Protein AF-A0A2T7NLU3-F1 (afdb_monomer)

Structure (mmCIF, N/CA/C/O backbone):
data_AF-A0A2T7NLU3-F1
#
_entry.id   AF-A0A2T7NLU3-F1
#
loop_
_atom_site.group_PDB
_atom_site.id
_atom_site.type_symbol
_atom_site.label_atom_id
_atom_site.label_alt_id
_atom_site.label_comp_id
_atom_site.label_asym_id
_atom_site.label_entity_id
_atom_site.label_seq_id
_atom_site.pdbx_PDB_ins_code
_atom_site.Cartn_x
_atom_site.Cartn_y
_atom_site.Cartn_z
_atom_site.occupancy
_atom_site.B_iso_or_equiv
_atom_site.auth_seq_id
_atom_site.auth_comp_id
_atom_site.auth_asym_id
_atom_site.auth_atom_id
_atom_site.pdbx_PDB_model_num
ATOM 1 N N . MET A 1 1 ? -19.525 5.372 35.143 1.00 46.19 1 MET A N 1
ATOM 2 C CA . MET A 1 1 ? -18.352 4.518 35.422 1.00 46.19 1 MET A CA 1
ATOM 3 C C . MET A 1 1 ? -17.909 4.000 34.071 1.00 46.19 1 MET A C 1
ATOM 5 O O . MET A 1 1 ? -18.754 3.431 33.403 1.00 46.19 1 MET A O 1
ATOM 9 N N . VAL A 1 2 ? -16.686 4.306 33.628 1.00 52.06 2 VAL A N 1
ATOM 10 C CA . VAL A 1 2 ? -16.164 3.789 32.349 1.00 52.06 2 VAL A CA 1
ATOM 11 C C . VAL A 1 2 ? -16.129 2.269 32.458 1.00 52.06 2 VAL A C 1
ATOM 13 O O . VAL A 1 2 ? -15.608 1.745 33.449 1.00 52.06 2 VAL A O 1
ATOM 16 N N . SER A 1 3 ? -16.746 1.573 31.508 1.00 73.31 3 SER A N 1
ATOM 17 C CA . SER A 1 3 ? -16.809 0.114 31.546 1.00 73.31 3 SER A CA 1
ATOM 18 C C . SER A 1 3 ? -15.400 -0.441 31.354 1.00 73.31 3 SER A C 1
ATOM 20 O O . SER A 1 3 ? -14.634 0.044 30.525 1.00 73.31 3 SER A O 1
ATOM 22 N N . ARG A 1 4 ? -15.024 -1.466 32.124 1.00 71.69 4 ARG A N 1
ATOM 23 C CA . ARG A 1 4 ? -13.705 -2.117 32.012 1.00 71.69 4 ARG A CA 1
ATOM 24 C C . ARG A 1 4 ? -13.412 -2.575 30.574 1.00 71.69 4 ARG A C 1
ATOM 26 O O . ARG A 1 4 ? -12.273 -2.507 30.131 1.00 71.69 4 ARG A O 1
ATOM 33 N N . GLU A 1 5 ? -14.462 -2.941 29.849 1.00 73.38 5 GLU A N 1
ATOM 34 C CA . GLU A 1 5 ? -14.449 -3.311 28.434 1.00 73.38 5 GLU A CA 1
ATOM 35 C C . GLU A 1 5 ? -14.120 -2.131 27.499 1.00 73.38 5 GLU A C 1
ATOM 37 O O . GLU A 1 5 ? -13.335 -2.293 26.571 1.00 73.38 5 GLU A O 1
ATOM 42 N N . GLU A 1 6 ? -14.595 -0.911 27.790 1.00 78.12 6 GLU A N 1
ATOM 43 C CA . GLU A 1 6 ? -14.198 0.304 27.055 1.00 78.12 6 GLU A CA 1
ATOM 44 C C . GLU A 1 6 ? -12.718 0.637 27.287 1.00 78.12 6 GLU A C 1
ATOM 46 O O . GLU A 1 6 ? -12.019 1.060 26.365 1.00 78.12 6 GLU A O 1
ATOM 51 N N . VAL A 1 7 ? -12.210 0.421 28.507 1.00 78.88 7 VAL A N 1
ATOM 52 C CA . VAL A 1 7 ? -10.782 0.603 28.824 1.00 78.88 7 VAL A CA 1
ATOM 53 C C . VAL A 1 7 ? -9.929 -0.425 28.081 1.00 78.88 7 VAL A C 1
ATOM 55 O O . VAL A 1 7 ? -8.887 -0.073 27.533 1.00 78.88 7 VAL A O 1
ATOM 58 N N . GLU A 1 8 ? -10.359 -1.684 28.023 1.00 80.25 8 GLU A N 1
ATOM 59 C CA . GLU A 1 8 ? -9.651 -2.747 27.301 1.00 80.25 8 GLU A CA 1
ATOM 60 C C . GLU A 1 8 ? -9.683 -2.519 25.779 1.00 80.25 8 GLU A C 1
ATOM 62 O O . GLU A 1 8 ? -8.639 -2.624 25.129 1.00 80.25 8 GLU A O 1
ATOM 67 N N . TYR A 1 9 ? -10.826 -2.100 25.228 1.00 82.31 9 TYR A N 1
ATOM 68 C CA . TYR A 1 9 ? -10.978 -1.744 23.815 1.00 82.31 9 TYR A CA 1
ATOM 69 C C . TYR A 1 9 ? -10.091 -0.556 23.422 1.00 82.31 9 TYR A C 1
ATOM 71 O O . TYR A 1 9 ? -9.266 -0.664 22.515 1.00 82.31 9 TYR A O 1
ATOM 79 N N . THR A 1 10 ? -10.179 0.558 24.153 1.00 84.19 10 THR A N 1
ATOM 80 C CA . THR A 1 10 ? -9.357 1.755 23.892 1.00 84.19 10 THR A CA 1
ATOM 81 C C . THR A 1 10 ? -7.865 1.477 24.060 1.00 84.19 10 THR A C 1
ATOM 83 O O . THR A 1 10 ? -7.046 1.966 23.284 1.00 84.19 10 THR A O 1
ATOM 86 N N . THR A 1 11 ? -7.494 0.628 25.019 1.00 83.25 11 THR A N 1
ATOM 87 C CA . THR A 1 11 ? -6.112 0.175 25.208 1.00 83.25 11 THR A CA 1
ATOM 88 C C . THR A 1 11 ? -5.622 -0.691 24.043 1.00 83.25 11 THR A C 1
ATOM 90 O O . THR A 1 11 ? -4.454 -0.593 23.656 1.00 83.25 11 THR A O 1
ATOM 93 N N . SER A 1 12 ? -6.483 -1.542 23.481 1.00 85.88 12 SER A N 1
ATOM 94 C CA . SER A 1 12 ? -6.167 -2.365 22.309 1.00 85.88 12 SER A CA 1
ATOM 95 C C . SER A 1 12 ? -5.984 -1.512 21.052 1.00 85.88 12 SER A C 1
ATOM 97 O O . SER A 1 12 ? -4.960 -1.630 20.376 1.00 85.88 12 SER A O 1
ATOM 99 N N . GLU A 1 13 ? -6.913 -0.592 20.790 1.00 88.12 13 GLU A N 1
ATOM 100 C CA . GLU A 1 13 ? -6.846 0.352 19.666 1.00 88.12 13 GLU A CA 1
ATOM 101 C C . GLU A 1 13 ? -5.588 1.221 19.724 1.00 88.12 13 GLU A C 1
ATOM 103 O O . GLU A 1 13 ? -4.861 1.378 18.739 1.00 88.12 13 GLU A O 1
ATOM 108 N N . LEU A 1 14 ? -5.263 1.724 20.914 1.00 87.19 14 LEU A N 1
ATOM 109 C CA . LEU A 1 14 ? -4.088 2.555 21.116 1.00 87.19 14 LEU A CA 1
ATOM 110 C C . LEU A 1 14 ? -2.785 1.748 20.970 1.00 87.19 14 LEU A C 1
ATOM 112 O O . LEU A 1 14 ? -1.817 2.242 20.397 1.00 87.19 14 LEU A O 1
ATOM 116 N N . ARG A 1 15 ? -2.760 0.473 21.384 1.00 87.00 15 ARG A N 1
ATOM 117 C CA . ARG A 1 15 ? -1.640 -0.442 21.092 1.00 87.00 15 ARG A CA 1
ATOM 118 C C . ARG A 1 15 ? -1.489 -0.725 19.600 1.00 87.00 15 ARG A C 1
ATOM 120 O O . ARG A 1 15 ? -0.357 -0.820 19.127 1.00 87.00 15 ARG A O 1
ATOM 127 N N . ASN A 1 16 ? -2.593 -0.873 18.872 1.00 89.44 16 ASN A N 1
ATOM 128 C CA . ASN A 1 16 ? -2.561 -1.102 17.432 1.00 89.44 16 ASN A CA 1
ATOM 129 C C . ASN A 1 16 ? -2.047 0.135 16.681 1.00 89.44 16 ASN A C 1
ATOM 131 O O . ASN A 1 16 ? -1.149 0.023 15.850 1.00 89.44 16 ASN A O 1
ATOM 135 N N . SER A 1 17 ? -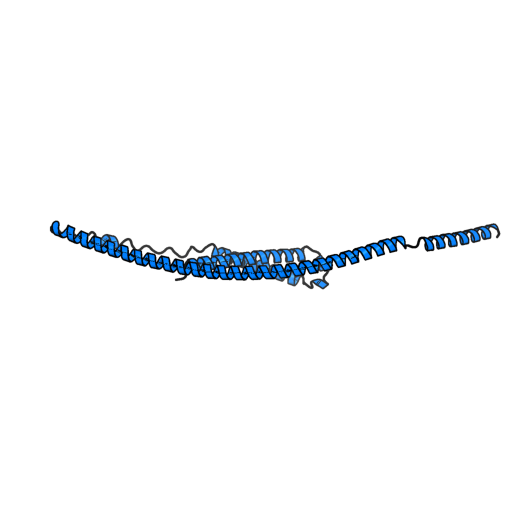2.531 1.318 17.062 1.00 88.69 17 SER A N 1
ATOM 136 C CA . SER A 1 17 ? -2.075 2.605 16.525 1.00 88.69 17 SER A CA 1
ATOM 137 C C . SER A 1 17 ? -0.586 2.838 16.790 1.00 88.69 17 SER A C 1
ATOM 139 O O . SER A 1 17 ? 0.159 3.178 15.876 1.00 88.69 17 SER A O 1
ATOM 141 N N . LEU A 1 18 ? -0.116 2.579 18.017 1.00 89.06 18 LEU A N 1
ATOM 142 C CA . LEU A 1 18 ? 1.310 2.679 18.346 1.00 89.06 18 LEU A CA 1
ATOM 143 C C . LEU A 1 18 ? 2.162 1.700 17.538 1.00 89.06 18 LEU A C 1
ATOM 145 O O . LEU A 1 18 ? 3.262 2.056 17.134 1.00 89.06 18 LEU A O 1
ATOM 149 N N . ARG A 1 19 ? 1.662 0.485 17.285 1.00 87.75 19 ARG A N 1
ATOM 150 C CA . ARG A 1 19 ? 2.357 -0.484 16.435 1.00 87.75 19 ARG A CA 1
ATOM 151 C C . ARG A 1 19 ? 2.472 0.035 15.004 1.00 87.75 19 ARG A C 1
ATOM 153 O O . ARG A 1 19 ? 3.560 -0.026 14.459 1.00 87.75 19 ARG A O 1
ATOM 160 N N . SER A 1 20 ? 1.392 0.562 14.423 1.00 91.06 20 SER A N 1
ATOM 161 C CA . SER A 1 20 ? 1.416 1.149 13.072 1.00 91.06 20 SER A CA 1
ATOM 162 C C . SER A 1 20 ? 2.468 2.253 12.953 1.00 91.06 20 SER A C 1
ATOM 164 O O . SER A 1 20 ? 3.279 2.225 12.040 1.00 91.06 20 SER A O 1
ATOM 166 N N . ILE A 1 21 ? 2.516 3.165 13.928 1.00 88.75 21 ILE A N 1
ATOM 167 C CA . ILE A 1 21 ? 3.496 4.261 13.948 1.00 88.75 21 ILE A CA 1
ATOM 168 C C . ILE A 1 21 ? 4.931 3.729 14.117 1.00 88.75 21 ILE A C 1
ATOM 170 O O . ILE A 1 21 ? 5.870 4.321 13.595 1.00 88.75 21 ILE A O 1
ATOM 174 N N . GLU A 1 22 ? 5.124 2.626 14.848 1.00 88.06 22 GLU A N 1
ATOM 175 C CA . GLU A 1 22 ? 6.432 1.969 14.993 1.00 88.06 22 GLU A CA 1
ATOM 176 C C . GLU A 1 22 ? 6.945 1.450 13.637 1.00 88.06 22 GLU A C 1
ATOM 178 O O . GLU A 1 22 ? 8.103 1.701 13.313 1.00 88.06 22 GLU A O 1
ATOM 183 N N . TRP A 1 23 ? 6.073 0.839 12.822 1.00 89.31 23 TRP A N 1
ATOM 184 C CA . TRP A 1 23 ? 6.398 0.434 11.445 1.00 89.31 23 TRP A CA 1
ATOM 185 C C . TRP A 1 23 ? 6.695 1.638 10.544 1.00 89.31 23 TRP A C 1
ATOM 187 O O . TRP A 1 23 ? 7.723 1.658 9.875 1.00 89.31 23 TRP A O 1
ATOM 197 N N . ASP A 1 24 ? 5.857 2.679 10.584 1.00 88.81 24 ASP A N 1
ATOM 198 C CA . ASP A 1 24 ? 6.060 3.886 9.769 1.00 88.81 24 ASP A CA 1
ATOM 199 C C . ASP A 1 24 ? 7.399 4.577 10.090 1.00 88.81 24 ASP A C 1
ATOM 201 O O . ASP A 1 24 ? 8.078 5.102 9.206 1.00 88.81 24 ASP A O 1
ATOM 205 N N . LEU A 1 25 ? 7.802 4.591 11.366 1.00 87.81 25 LEU A N 1
ATOM 206 C CA . LEU A 1 25 ? 9.095 5.138 11.782 1.00 87.81 25 LEU A CA 1
ATOM 207 C C . LEU A 1 25 ? 10.273 4.291 11.300 1.00 87.81 25 LEU A C 1
ATOM 209 O O . LEU A 1 25 ? 11.322 4.864 11.013 1.00 87.81 25 LEU A O 1
ATOM 213 N N . GLU A 1 26 ? 10.117 2.972 11.218 1.00 86.06 26 GLU A N 1
ATOM 214 C CA . GLU A 1 26 ? 11.147 2.067 10.703 1.00 86.06 26 GLU A CA 1
ATOM 215 C C . GLU A 1 26 ? 11.363 2.286 9.198 1.00 86.06 26 GLU A C 1
ATOM 217 O O . GLU A 1 26 ? 12.504 2.460 8.769 1.00 86.06 26 GLU A O 1
ATOM 222 N N . ASP A 1 27 ? 10.286 2.458 8.427 1.00 84.38 27 ASP A N 1
ATOM 223 C CA . ASP A 1 27 ? 10.353 2.822 7.004 1.00 84.38 27 ASP A CA 1
ATOM 224 C C . ASP A 1 27 ? 10.991 4.213 6.792 1.00 84.38 27 ASP A C 1
ATOM 226 O O . ASP A 1 27 ? 11.827 4.432 5.904 1.00 84.38 27 ASP A O 1
ATOM 230 N N . LEU A 1 28 ? 10.632 5.195 7.627 1.00 82.56 28 LEU A N 1
ATOM 231 C CA . LEU A 1 28 ? 11.225 6.537 7.579 1.00 82.56 28 LEU A CA 1
ATOM 232 C C . LEU A 1 28 ? 12.705 6.540 7.994 1.00 82.56 28 LEU A C 1
ATOM 234 O O . LEU A 1 28 ? 13.506 7.303 7.446 1.00 82.56 28 LEU A O 1
ATOM 238 N N . GLU A 1 29 ? 13.092 5.686 8.939 1.00 81.94 29 GLU A N 1
ATOM 239 C CA . GLU A 1 29 ? 14.484 5.486 9.332 1.00 81.94 29 GLU A CA 1
ATOM 240 C C . GLU A 1 29 ? 15.276 4.801 8.211 1.00 81.94 29 GLU A C 1
ATOM 242 O O . GLU A 1 29 ? 16.352 5.286 7.859 1.00 81.94 29 GLU A O 1
ATOM 247 N N . GLU A 1 30 ? 14.733 3.758 7.578 1.00 79.25 30 GLU A N 1
ATOM 248 C CA . GLU A 1 30 ? 15.363 3.080 6.442 1.00 79.25 30 GLU A CA 1
ATOM 249 C C . GLU A 1 30 ? 15.561 4.037 5.262 1.00 79.25 30 GLU A C 1
ATOM 251 O O . GLU A 1 30 ? 16.647 4.097 4.682 1.00 79.25 30 GLU A O 1
ATOM 256 N N . THR A 1 31 ? 14.560 4.857 4.936 1.00 73.38 31 THR A N 1
ATOM 257 C CA . THR A 1 31 ? 14.686 5.868 3.875 1.00 73.38 31 THR A CA 1
ATOM 258 C C . THR A 1 31 ? 15.694 6.958 4.235 1.00 73.38 31 THR A C 1
ATOM 260 O O . THR A 1 31 ? 16.496 7.345 3.386 1.00 73.38 31 THR A O 1
ATOM 263 N N . SER A 1 32 ? 15.728 7.418 5.488 1.00 69.88 32 SER A N 1
ATOM 264 C CA . SER A 1 32 ? 16.723 8.384 5.974 1.00 69.88 32 SER A CA 1
ATOM 265 C C . SER A 1 32 ? 18.152 7.818 5.924 1.00 69.88 32 SER A C 1
ATOM 267 O O . SER A 1 32 ? 19.072 8.468 5.417 1.00 69.88 32 SER A O 1
ATOM 269 N N . ILE A 1 33 ? 18.350 6.570 6.361 1.00 68.25 33 ILE A N 1
ATOM 270 C CA . ILE A 1 33 ? 19.636 5.860 6.299 1.00 68.25 33 ILE A CA 1
ATOM 271 C C . ILE A 1 33 ? 20.031 5.580 4.848 1.00 68.25 33 ILE A C 1
ATOM 273 O O . ILE A 1 33 ? 21.192 5.773 4.491 1.00 68.25 33 ILE A O 1
ATOM 277 N N . SER A 1 34 ? 19.096 5.182 3.988 1.00 63.97 34 SER A N 1
ATOM 278 C CA . SER A 1 34 ? 19.320 4.967 2.553 1.00 63.97 34 SER A CA 1
ATOM 279 C C . SER A 1 34 ? 19.742 6.261 1.850 1.00 63.97 34 SER A C 1
ATOM 281 O O . SER A 1 34 ? 20.693 6.263 1.067 1.00 63.97 34 SER A O 1
ATOM 283 N N . LEU A 1 35 ? 19.126 7.395 2.199 1.00 61.53 35 LEU A N 1
ATOM 284 C CA . LEU A 1 35 ? 19.513 8.715 1.693 1.00 61.53 35 LEU A CA 1
ATOM 285 C C . LEU A 1 35 ? 20.882 9.181 2.212 1.00 61.53 35 LEU A C 1
ATOM 287 O O . LEU A 1 35 ? 21.592 9.871 1.487 1.00 61.53 35 LEU A O 1
ATOM 291 N N . THR A 1 36 ? 21.263 8.793 3.432 1.00 62.81 36 THR A N 1
ATOM 292 C CA . THR A 1 36 ? 22.550 9.170 4.049 1.00 62.81 36 THR A CA 1
ATOM 293 C C . THR A 1 36 ? 23.709 8.280 3.579 1.00 62.81 36 THR A C 1
ATOM 295 O O . THR A 1 36 ? 24.821 8.752 3.364 1.00 62.81 36 THR A O 1
ATOM 298 N N . SER A 1 37 ? 23.469 6.974 3.436 1.00 58.03 37 SER A N 1
ATOM 299 C CA . SER A 1 37 ? 24.479 5.971 3.058 1.00 58.03 37 SER A CA 1
ATOM 300 C C . SER A 1 37 ? 24.714 5.909 1.555 1.00 58.03 37 SER A C 1
ATOM 302 O O . SER A 1 37 ? 25.811 5.577 1.098 1.00 58.03 37 SER A O 1
ATOM 304 N N . SER A 1 38 ? 23.693 6.240 0.770 1.00 53.66 38 SER A N 1
ATOM 305 C CA . SER A 1 38 ? 23.806 6.256 -0.668 1.00 53.66 38 SER A CA 1
ATOM 306 C C . SER A 1 38 ? 24.195 7.652 -1.129 1.00 53.66 38 SER A C 1
ATOM 308 O O . SER A 1 38 ? 23.458 8.621 -0.973 1.00 53.66 38 SER A O 1
ATOM 310 N N . SER A 1 39 ? 25.321 7.714 -1.829 1.00 46.41 39 SER A N 1
ATOM 311 C CA . SER A 1 39 ? 25.749 8.743 -2.789 1.00 46.41 39 SER A CA 1
ATOM 312 C C . SER A 1 39 ? 24.674 9.042 -3.883 1.00 46.41 39 SER A C 1
ATOM 314 O O . SER A 1 39 ? 24.983 9.444 -4.994 1.00 46.41 39 SER A O 1
ATOM 316 N N . ILE A 1 40 ? 23.370 8.840 -3.633 1.00 50.78 40 ILE A N 1
ATOM 317 C CA . ILE A 1 40 ? 22.221 9.171 -4.494 1.00 50.78 40 ILE A CA 1
ATOM 318 C C . ILE A 1 40 ? 21.960 10.677 -4.525 1.00 50.78 40 ILE A C 1
ATOM 320 O O . ILE A 1 40 ? 21.604 11.195 -5.585 1.00 50.78 40 ILE A O 1
ATOM 324 N N . VAL A 1 41 ? 22.200 11.393 -3.421 1.00 49.25 41 VAL A N 1
ATOM 325 C CA . VAL A 1 41 ? 22.197 12.866 -3.433 1.00 49.25 41 VAL A CA 1
ATOM 326 C C . VAL A 1 41 ? 23.277 13.386 -4.395 1.00 49.25 41 VAL A C 1
ATOM 328 O O . VAL A 1 41 ? 23.032 14.342 -5.127 1.00 49.25 41 VAL A O 1
ATOM 331 N N . GLU A 1 42 ? 24.411 12.686 -4.516 1.00 48.31 42 GLU A N 1
ATOM 332 C CA . GLU A 1 42 ? 25.456 12.986 -5.507 1.00 48.31 42 GLU A CA 1
ATOM 333 C C . GLU A 1 42 ? 25.125 12.457 -6.918 1.00 48.31 42 GLU A C 1
ATOM 335 O O . GLU A 1 42 ? 25.403 13.128 -7.912 1.00 48.31 42 GLU A O 1
ATOM 340 N N . LYS A 1 43 ? 24.496 11.278 -7.041 1.00 51.56 43 LYS A N 1
ATOM 341 C CA . LYS A 1 43 ? 24.165 10.652 -8.337 1.00 51.56 43 LYS A CA 1
ATOM 342 C C . LYS A 1 43 ? 22.932 11.248 -9.017 1.00 51.56 43 LYS A C 1
ATOM 344 O O . LYS A 1 43 ? 22.783 11.069 -10.226 1.00 51.56 43 LYS A O 1
ATOM 349 N N . ASN A 1 44 ? 22.034 11.929 -8.295 1.00 51.81 44 ASN A N 1
ATOM 350 C CA . ASN A 1 44 ? 20.879 12.599 -8.904 1.00 51.81 44 ASN A CA 1
ATOM 351 C C . ASN A 1 44 ? 20.281 13.758 -8.061 1.00 51.81 44 ASN A C 1
ATOM 353 O O . ASN A 1 44 ? 19.099 13.724 -7.695 1.00 51.81 44 ASN A O 1
ATOM 357 N N . PRO A 1 45 ? 21.042 14.842 -7.814 1.00 55.56 45 PRO A N 1
ATOM 358 C CA . PRO A 1 45 ? 20.612 15.966 -6.966 1.00 55.56 45 PRO A CA 1
ATOM 359 C C . PRO A 1 45 ? 19.342 16.675 -7.473 1.00 55.56 45 PRO A C 1
ATOM 361 O O . PRO A 1 45 ? 18.561 17.220 -6.694 1.00 55.56 45 PRO A O 1
ATOM 364 N N . LYS A 1 46 ? 19.079 16.632 -8.787 1.00 56.25 46 LYS A N 1
ATOM 365 C CA . LYS A 1 46 ? 17.908 17.277 -9.408 1.00 56.25 46 LYS A CA 1
ATOM 366 C C . LYS A 1 46 ? 16.580 16.570 -9.126 1.00 56.25 46 LYS A C 1
ATOM 368 O O . LYS A 1 46 ? 15.545 17.225 -9.214 1.00 56.25 46 LYS A O 1
ATOM 373 N N . LYS A 1 47 ? 16.594 15.262 -8.831 1.00 60.59 47 LYS A N 1
ATOM 374 C CA . LYS A 1 47 ? 15.365 14.473 -8.637 1.00 60.59 47 LYS A CA 1
ATOM 375 C C . LYS A 1 47 ? 14.793 14.632 -7.227 1.00 60.59 47 LYS A C 1
ATOM 377 O O . LYS A 1 47 ? 13.580 14.566 -7.078 1.00 60.59 47 LYS A O 1
ATOM 382 N N . PHE A 1 48 ? 15.648 14.863 -6.226 1.00 61.97 48 PHE A N 1
ATOM 383 C CA . PHE A 1 48 ? 15.221 14.866 -4.827 1.00 61.97 48 PHE A CA 1
ATOM 384 C C . PHE A 1 48 ? 15.288 16.233 -4.138 1.00 61.97 48 PHE A C 1
ATOM 386 O O . PHE A 1 48 ? 14.423 16.476 -3.316 1.00 61.97 48 PHE A O 1
ATOM 393 N N . LYS A 1 49 ? 16.192 17.164 -4.494 1.00 63.88 49 LYS A N 1
ATOM 394 C CA . LYS A 1 49 ? 16.281 18.509 -3.865 1.00 63.88 49 LYS A CA 1
ATOM 395 C C . LYS A 1 49 ? 16.200 18.520 -2.318 1.00 63.88 49 LYS A C 1
ATOM 397 O O . LYS A 1 49 ? 15.770 19.517 -1.751 1.00 63.88 49 LYS A O 1
ATOM 402 N N . ILE A 1 50 ? 16.590 17.437 -1.650 1.00 66.25 50 ILE A N 1
ATOM 403 C CA . ILE A 1 50 ? 16.603 17.361 -0.186 1.00 66.25 50 ILE A CA 1
ATOM 404 C C . ILE A 1 50 ? 17.961 17.886 0.265 1.00 66.25 50 ILE A C 1
ATOM 406 O O . ILE A 1 50 ? 18.994 17.360 -0.153 1.00 66.25 50 ILE A O 1
ATOM 410 N N . ASP A 1 51 ? 17.941 18.950 1.059 1.00 68.94 51 ASP A N 1
ATOM 411 C CA . ASP A 1 51 ? 19.138 19.565 1.627 1.00 68.94 51 ASP A CA 1
ATOM 412 C C . ASP A 1 51 ? 19.650 18.759 2.834 1.00 68.94 51 ASP A C 1
ATOM 414 O O . ASP A 1 51 ? 18.882 18.066 3.507 1.00 68.94 51 ASP A O 1
ATOM 418 N N . GLU A 1 52 ? 20.943 18.860 3.144 1.00 68.00 52 GLU A N 1
ATOM 419 C CA . GLU A 1 52 ? 21.544 18.179 4.304 1.00 68.00 52 GLU A CA 1
ATOM 420 C C . GLU A 1 52 ? 20.892 18.634 5.625 1.00 68.00 52 GLU A C 1
ATOM 422 O O . GLU A 1 52 ? 20.710 17.845 6.556 1.00 68.00 52 GLU A O 1
ATOM 427 N N . PHE A 1 53 ? 20.431 19.888 5.667 1.00 70.31 53 PHE A N 1
ATOM 428 C CA . PHE A 1 53 ? 19.648 20.431 6.772 1.00 70.31 53 PHE A CA 1
ATOM 429 C C . PHE A 1 53 ? 18.286 19.733 6.935 1.00 70.31 53 PHE A C 1
ATOM 431 O O . PHE A 1 53 ? 17.884 19.401 8.050 1.00 70.31 53 PHE A O 1
ATOM 438 N N . GLU A 1 54 ? 17.594 19.447 5.830 1.00 73.88 54 GLU A N 1
ATOM 439 C CA . GLU A 1 54 ? 16.289 18.777 5.847 1.00 73.88 54 GLU A CA 1
ATOM 440 C C . GLU A 1 54 ? 16.414 17.311 6.294 1.00 73.88 54 GLU A C 1
ATOM 442 O O . GLU A 1 54 ? 15.570 16.806 7.034 1.00 73.88 54 GLU A O 1
ATOM 447 N N . LEU A 1 55 ? 17.498 16.633 5.906 1.00 74.44 55 LEU A N 1
ATOM 448 C CA . LEU A 1 55 ? 17.837 15.292 6.396 1.00 74.44 55 LEU A CA 1
ATOM 449 C C . LEU A 1 55 ? 18.049 15.273 7.916 1.00 74.44 55 LEU A C 1
ATOM 451 O O . LEU A 1 55 ? 17.551 14.376 8.603 1.00 74.44 55 LEU A O 1
ATOM 455 N N . ASN A 1 56 ? 18.737 16.281 8.451 1.00 78.38 56 ASN A N 1
ATOM 456 C CA . ASN A 1 56 ? 18.946 16.416 9.889 1.00 78.38 56 ASN A CA 1
ATOM 457 C C . ASN A 1 56 ? 17.633 16.694 10.644 1.00 78.38 56 ASN A C 1
ATOM 459 O O . ASN A 1 56 ? 17.389 16.100 11.695 1.00 78.38 56 ASN A O 1
ATOM 463 N N . ASP A 1 57 ? 16.749 17.530 10.096 1.00 81.44 57 ASP A N 1
ATOM 464 C CA . ASP A 1 57 ? 15.421 17.774 10.673 1.00 81.44 57 ASP A CA 1
ATOM 465 C C . ASP A 1 57 ? 14.542 16.517 10.663 1.00 81.44 57 ASP A C 1
ATOM 467 O O . ASP A 1 57 ? 13.891 16.209 11.667 1.00 81.44 57 ASP A O 1
ATOM 471 N N . ARG A 1 58 ? 14.575 15.733 9.578 1.00 80.69 58 ARG A N 1
ATOM 472 C CA . ARG A 1 58 ? 13.871 14.442 9.492 1.00 80.69 58 ARG A CA 1
ATOM 473 C C . ARG A 1 58 ? 14.389 13.444 10.526 1.00 80.69 58 ARG A C 1
ATOM 475 O O . ARG A 1 58 ? 13.590 12.774 11.176 1.00 80.69 58 ARG A O 1
ATOM 482 N N . ARG A 1 59 ? 15.705 13.388 10.745 1.00 79.44 59 ARG A N 1
ATOM 483 C CA . ARG A 1 59 ? 16.311 12.553 11.793 1.00 79.44 59 ARG A CA 1
ATOM 484 C C . ARG A 1 59 ? 15.852 12.973 13.191 1.00 79.44 59 ARG A C 1
ATOM 486 O O . ARG A 1 59 ? 15.389 12.138 13.962 1.00 79.44 59 ARG A O 1
ATOM 493 N N . ASN A 1 60 ? 15.883 14.273 13.479 1.00 85.44 60 ASN A N 1
ATOM 494 C CA . ASN A 1 60 ? 15.403 14.818 14.750 1.00 85.44 60 ASN A CA 1
ATOM 495 C C . ASN A 1 60 ? 13.911 14.535 14.982 1.00 85.44 60 ASN A C 1
ATOM 497 O O . ASN A 1 60 ? 13.492 14.306 16.118 1.00 85.44 60 ASN A O 1
ATOM 501 N N . PHE A 1 61 ? 13.097 14.561 13.925 1.00 86.25 61 PHE A N 1
ATOM 502 C CA . PHE A 1 61 ? 11.681 14.209 13.998 1.00 86.25 61 PHE A CA 1
ATOM 503 C C . PHE A 1 61 ? 11.472 12.729 14.352 1.00 86.25 61 PHE A C 1
ATOM 505 O O . PHE A 1 61 ? 10.683 12.433 15.254 1.00 86.25 61 PHE A O 1
ATOM 512 N N . ILE A 1 62 ? 12.205 11.817 13.705 1.00 86.50 62 ILE A N 1
ATOM 513 C CA . ILE A 1 62 ? 12.156 10.373 13.992 1.00 86.50 62 ILE A CA 1
ATOM 514 C C . ILE A 1 62 ? 12.542 10.112 15.455 1.00 86.50 62 ILE A C 1
ATOM 516 O O . ILE A 1 62 ? 11.793 9.457 16.181 1.00 86.50 62 ILE A O 1
ATOM 520 N N . ASP A 1 63 ? 13.643 10.703 15.926 1.00 86.25 63 ASP A N 1
ATOM 521 C CA . ASP A 1 63 ? 14.127 10.527 17.301 1.00 86.25 63 ASP A CA 1
ATOM 522 C C . ASP A 1 63 ? 13.117 11.028 18.348 1.00 86.25 63 ASP A C 1
ATOM 524 O O . ASP A 1 63 ? 12.836 10.343 19.338 1.00 86.25 63 ASP A O 1
ATOM 528 N N . ARG A 1 64 ? 12.515 12.205 18.121 1.00 90.31 64 ARG A N 1
ATOM 529 C CA . ARG A 1 64 ? 11.476 12.762 19.008 1.00 90.31 64 ARG A CA 1
ATOM 530 C C . ARG A 1 64 ? 10.239 11.876 19.054 1.00 90.31 64 ARG A C 1
ATOM 532 O O . ARG A 1 64 ? 9.728 11.596 20.137 1.00 90.31 64 ARG A O 1
ATOM 539 N N . THR A 1 65 ? 9.779 11.417 17.895 1.00 87.81 65 THR A N 1
ATOM 540 C CA . THR A 1 65 ? 8.569 10.594 17.790 1.00 87.81 65 THR A CA 1
ATOM 541 C C . THR A 1 65 ? 8.781 9.235 18.454 1.00 87.81 65 THR A C 1
ATOM 543 O O . THR A 1 65 ? 7.918 8.773 19.200 1.00 87.81 65 THR A O 1
ATOM 546 N N . ARG A 1 66 ? 9.971 8.637 18.302 1.00 87.25 66 ARG A N 1
ATOM 547 C CA . ARG A 1 66 ? 10.360 7.393 18.984 1.00 87.25 66 ARG A CA 1
ATOM 548 C C . ARG A 1 66 ? 10.390 7.548 20.507 1.00 87.25 66 ARG A C 1
ATOM 550 O O . ARG A 1 66 ? 9.944 6.651 21.224 1.00 87.25 66 ARG A O 1
ATOM 557 N N . ALA A 1 67 ? 10.875 8.686 21.010 1.00 88.00 67 ALA A N 1
ATOM 558 C CA . ALA A 1 67 ? 10.853 8.990 22.440 1.00 88.00 67 ALA A CA 1
ATOM 559 C C . ALA A 1 67 ? 9.413 9.094 22.976 1.00 88.00 67 ALA A C 1
ATOM 561 O O . ALA A 1 67 ? 9.082 8.454 23.974 1.00 88.00 67 ALA A O 1
ATOM 562 N N . THR A 1 68 ? 8.528 9.807 22.273 1.00 87.75 68 THR A N 1
ATOM 563 C CA . THR A 1 68 ? 7.108 9.913 22.647 1.00 87.75 68 THR A CA 1
ATOM 564 C C . THR A 1 68 ? 6.389 8.560 22.601 1.00 87.75 68 THR A C 1
ATOM 566 O O . THR A 1 68 ? 5.626 8.240 23.512 1.00 87.75 68 THR A O 1
ATOM 569 N N . LEU A 1 69 ? 6.669 7.728 21.592 1.00 87.56 69 LEU A N 1
ATOM 570 C CA . LEU A 1 69 ? 6.104 6.381 21.466 1.00 87.56 69 LEU A CA 1
ATOM 571 C C . LEU A 1 69 ? 6.498 5.489 22.655 1.00 87.56 69 LEU A C 1
ATOM 573 O O . LEU A 1 69 ? 5.668 4.760 23.203 1.00 87.56 69 LEU A O 1
ATOM 577 N N . LYS A 1 70 ? 7.762 5.575 23.089 1.00 86.56 70 LYS A N 1
ATOM 578 C CA . LYS A 1 70 ? 8.283 4.853 24.256 1.00 86.56 70 LYS A CA 1
ATOM 579 C C . LYS A 1 70 ? 7.590 5.287 25.549 1.00 86.56 70 LYS A C 1
ATOM 581 O O . LYS A 1 70 ? 7.208 4.427 26.347 1.00 86.56 70 LYS A O 1
ATOM 586 N N . ASP A 1 71 ? 7.382 6.588 25.729 1.00 87.12 71 ASP A N 1
ATOM 587 C CA . ASP A 1 71 ? 6.682 7.130 26.894 1.00 87.12 71 ASP A CA 1
ATOM 588 C C . ASP A 1 71 ? 5.222 6.664 26.927 1.00 87.12 71 ASP A C 1
ATOM 590 O O . ASP A 1 71 ? 4.775 6.130 27.945 1.00 87.12 71 ASP A O 1
ATOM 594 N N . MET A 1 72 ? 4.504 6.745 25.803 1.00 84.31 72 MET A N 1
ATOM 595 C CA . MET A 1 72 ? 3.126 6.248 25.700 1.00 84.31 72 MET A CA 1
ATOM 596 C C . MET A 1 72 ? 3.049 4.742 25.997 1.00 84.31 72 MET A C 1
ATOM 598 O O . MET A 1 72 ? 2.247 4.318 26.831 1.00 84.31 72 MET A O 1
ATOM 602 N N . LYS A 1 73 ? 3.945 3.929 25.418 1.00 84.06 73 LYS A N 1
ATOM 603 C CA . LYS A 1 73 ? 4.043 2.474 25.663 1.00 84.06 73 LYS A CA 1
ATOM 604 C C . LYS A 1 73 ? 4.274 2.145 27.141 1.00 84.06 73 LYS A C 1
ATOM 606 O O . LYS A 1 73 ? 3.706 1.172 27.647 1.00 84.06 73 LYS A O 1
ATOM 611 N N . SER A 1 74 ? 5.060 2.963 27.845 1.00 83.06 74 SER A N 1
ATOM 612 C CA . SER A 1 74 ? 5.319 2.798 29.281 1.00 83.06 74 SER A CA 1
ATOM 613 C C . SER A 1 74 ? 4.083 3.080 30.147 1.00 83.06 74 SER A C 1
ATOM 615 O O . SER A 1 74 ? 3.791 2.304 31.060 1.00 83.06 74 SER A O 1
ATOM 617 N N . GLN A 1 75 ? 3.306 4.115 29.809 1.00 80.31 75 GLN A N 1
ATOM 618 C CA . GLN A 1 75 ? 2.092 4.500 30.535 1.00 80.31 75 GLN A CA 1
ATOM 619 C C . GLN A 1 75 ? 0.973 3.462 30.373 1.00 80.31 75 GLN A C 1
ATOM 621 O O . GLN A 1 75 ? 0.311 3.107 31.343 1.00 80.31 75 GLN A O 1
ATOM 626 N N . ILE A 1 76 ? 0.819 2.888 29.177 1.00 77.94 76 ILE A N 1
ATOM 627 C CA . ILE A 1 76 ? -0.185 1.841 28.895 1.00 77.94 76 ILE A CA 1
ATOM 628 C C . ILE A 1 76 ? 0.182 0.500 29.546 1.00 77.94 76 ILE A C 1
ATOM 630 O O . ILE A 1 76 ? -0.678 -0.338 29.819 1.00 77.94 76 ILE A O 1
ATOM 634 N N . SER A 1 77 ? 1.475 0.260 29.768 1.00 74.81 77 SER A N 1
ATOM 635 C CA . SER A 1 77 ? 1.965 -0.976 30.390 1.00 74.81 77 SER A CA 1
ATOM 636 C C . SER A 1 77 ? 1.931 -0.927 31.921 1.00 74.81 77 SER A C 1
ATOM 638 O O . SER A 1 77 ? 2.068 -1.973 32.548 1.00 74.81 77 SER A O 1
ATOM 640 N N . SER A 1 78 ? 1.690 0.247 32.523 1.00 65.75 78 SER A N 1
ATOM 641 C CA . SER A 1 78 ? 1.561 0.423 33.978 1.00 65.75 78 SER A CA 1
ATOM 642 C C . SER A 1 78 ? 0.198 1.011 34.386 1.00 65.75 78 SER A C 1
ATOM 644 O O . SER A 1 78 ? 0.146 2.156 34.831 1.00 65.75 78 SER A O 1
ATOM 646 N N . PRO A 1 79 ? -0.922 0.260 34.316 1.00 59.03 79 PRO A N 1
ATOM 647 C CA . PRO A 1 79 ? -2.222 0.743 34.789 1.00 59.03 79 PRO A CA 1
ATOM 648 C C . PRO A 1 79 ? -2.419 0.630 36.316 1.00 59.03 79 PRO A C 1
ATOM 650 O O . PRO A 1 79 ? -3.501 0.917 36.822 1.00 59.03 79 PRO A O 1
ATOM 653 N N . SER A 1 80 ? -1.418 0.191 37.085 1.00 49.91 80 SER A N 1
ATOM 654 C CA . SER A 1 80 ? -1.605 -0.216 38.485 1.00 49.91 80 SER A CA 1
ATOM 655 C C . SER A 1 80 ? -0.625 0.451 39.448 1.00 49.91 80 SER A C 1
ATOM 657 O O . SER A 1 80 ? 0.387 -0.130 39.835 1.00 49.91 80 SER A O 1
ATOM 659 N N . SER A 1 81 ? -0.973 1.658 39.895 1.00 47.25 81 SER A N 1
ATOM 660 C CA . SER A 1 81 ? -0.433 2.244 41.133 1.00 47.25 81 SER A CA 1
ATOM 661 C C . SER A 1 81 ? -1.384 3.239 41.817 1.00 47.25 81 SER A C 1
ATOM 663 O O . SER A 1 81 ? -0.937 4.059 42.610 1.00 47.25 81 SER A O 1
ATOM 665 N N . HIS A 1 82 ? -2.697 3.174 41.554 1.00 48.38 82 HIS A N 1
ATOM 666 C CA . HIS A 1 82 ? -3.701 4.062 42.174 1.00 48.38 82 HIS A CA 1
ATOM 667 C C . HIS A 1 82 ? -4.949 3.326 42.704 1.00 48.38 82 HIS A C 1
ATOM 669 O O . HIS A 1 82 ? -6.063 3.827 42.602 1.00 48.38 82 HIS A O 1
ATOM 675 N N . SER A 1 83 ? -4.799 2.136 43.299 1.00 45.91 83 SER A N 1
ATOM 676 C CA . SER A 1 83 ? -5.901 1.537 44.069 1.00 45.91 83 SER A CA 1
ATOM 677 C C . SER A 1 83 ? -5.398 0.607 45.174 1.00 45.91 83 SER A C 1
ATOM 679 O O . SER A 1 83 ? -5.196 -0.586 44.973 1.00 45.91 83 SER A O 1
ATOM 681 N N . ALA A 1 84 ? -5.162 1.181 46.353 1.00 44.81 84 ALA A N 1
ATOM 682 C CA . ALA A 1 84 ? -4.963 0.453 47.603 1.00 44.81 84 ALA A CA 1
ATOM 683 C C . ALA A 1 84 ? -5.543 1.284 48.757 1.00 44.81 84 ALA A C 1
ATOM 685 O O . ALA A 1 84 ? -4.809 1.841 49.566 1.00 44.81 84 ALA A O 1
ATOM 686 N N . ASN A 1 85 ? -6.870 1.430 48.801 1.00 47.72 85 ASN A N 1
ATOM 687 C CA . ASN A 1 85 ? -7.555 1.889 50.008 1.00 47.72 85 ASN A CA 1
ATOM 688 C C . ASN A 1 85 ? -8.993 1.349 50.031 1.00 47.72 85 ASN A C 1
ATOM 690 O O . ASN A 1 85 ? -9.846 1.811 49.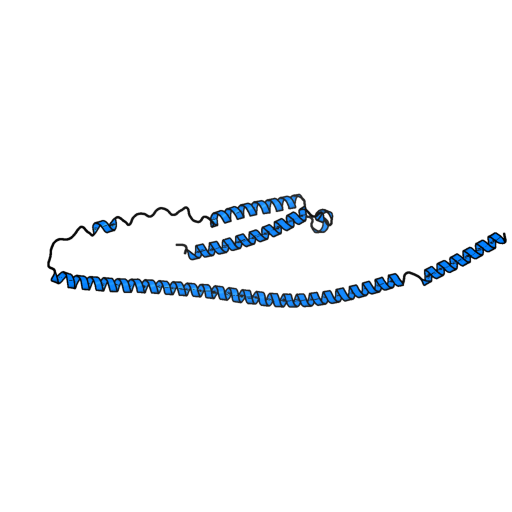279 1.00 47.72 85 ASN A O 1
ATOM 694 N N . GLY A 1 86 ? -9.249 0.331 50.852 1.00 48.16 86 GLY A N 1
ATOM 695 C CA . GLY A 1 86 ? -10.552 -0.334 50.914 1.00 48.16 86 GLY A CA 1
ATOM 696 C C . GLY A 1 86 ? -10.584 -1.449 51.954 1.00 48.16 86 GLY A C 1
ATOM 697 O O . GLY A 1 86 ? -10.638 -2.622 51.604 1.00 48.16 86 GLY A O 1
ATOM 698 N N . SER A 1 87 ? -10.520 -1.089 53.236 1.00 48.34 87 SER A N 1
ATOM 699 C CA . SER A 1 87 ? -10.575 -2.021 54.370 1.00 48.34 87 SER A CA 1
ATOM 700 C C . SER A 1 87 ? -11.545 -1.532 55.452 1.00 48.34 87 SER A C 1
ATOM 702 O O . SER A 1 87 ? -11.140 -1.121 56.535 1.00 48.34 87 SER A O 1
ATOM 704 N N . THR A 1 88 ? -12.851 -1.599 55.181 1.00 54.81 88 THR A N 1
ATOM 705 C CA . THR A 1 88 ? -13.906 -1.319 56.176 1.00 54.81 88 THR A CA 1
ATOM 706 C C . THR A 1 88 ? -15.146 -2.190 55.943 1.00 54.81 88 THR A C 1
ATOM 708 O O . THR A 1 88 ? -16.178 -1.683 55.525 1.00 54.81 88 THR A O 1
ATOM 711 N N . ASP A 1 89 ? -15.071 -3.500 56.193 1.00 53.84 89 ASP A N 1
ATOM 712 C CA . ASP A 1 89 ? -16.292 -4.340 56.268 1.00 53.84 89 ASP A CA 1
ATOM 713 C C . ASP A 1 89 ? -16.236 -5.449 57.345 1.00 53.84 89 ASP A C 1
ATOM 715 O O . ASP A 1 89 ? -17.167 -6.223 57.548 1.00 53.84 89 ASP A O 1
ATOM 719 N N . SER A 1 90 ? -15.154 -5.515 58.127 1.00 54.88 90 SER A N 1
ATOM 720 C CA . SER A 1 90 ? -15.011 -6.527 59.187 1.00 54.88 90 SER A CA 1
ATOM 721 C C . SER A 1 90 ? -15.804 -6.208 60.464 1.00 54.88 90 SER A C 1
ATOM 723 O O . SER A 1 90 ? -16.000 -7.099 61.289 1.00 54.88 90 SER A O 1
ATOM 725 N N . SER A 1 91 ? -16.250 -4.965 60.668 1.00 55.62 91 SER A N 1
ATOM 726 C CA . SER A 1 91 ? -16.774 -4.517 61.971 1.00 55.62 91 SER A CA 1
ATOM 727 C C . SER A 1 91 ? -18.278 -4.740 62.163 1.00 55.62 91 SER A C 1
ATOM 729 O O . SER A 1 91 ? -18.756 -4.710 63.294 1.00 55.62 91 SER A O 1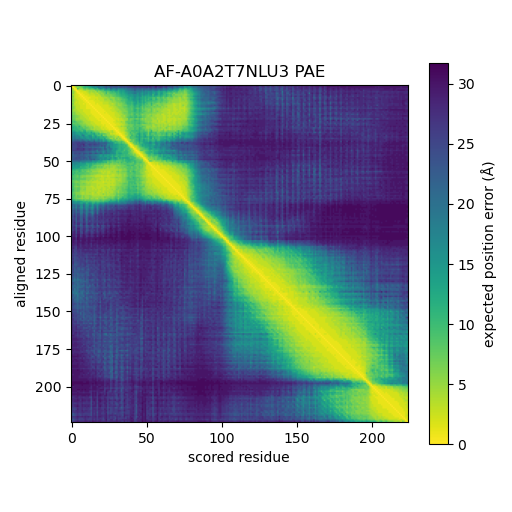
ATOM 731 N N . THR A 1 92 ? -19.035 -5.009 61.098 1.00 59.66 92 THR A N 1
ATOM 732 C CA . THR A 1 92 ? -20.506 -5.086 61.171 1.00 59.66 92 THR A CA 1
ATOM 733 C C . THR A 1 92 ? -21.010 -6.461 61.631 1.00 59.66 92 THR A C 1
ATOM 735 O O . THR A 1 92 ? -22.073 -6.560 62.241 1.00 59.66 92 THR A O 1
ATOM 738 N N . ARG A 1 93 ? -20.235 -7.541 61.434 1.00 54.72 93 ARG A N 1
ATOM 739 C CA . ARG A 1 93 ? -20.648 -8.905 61.839 1.00 54.72 93 ARG A CA 1
ATOM 740 C C . ARG A 1 93 ? -20.553 -9.176 63.343 1.00 54.72 93 ARG A C 1
ATOM 742 O O . ARG A 1 93 ? -21.244 -10.063 63.834 1.00 54.72 93 ARG A O 1
ATOM 749 N N . GLN A 1 94 ? -19.752 -8.415 64.089 1.00 53.81 94 GLN A N 1
ATOM 750 C CA . GLN A 1 94 ? -19.525 -8.673 65.518 1.00 53.81 94 GLN A CA 1
ATOM 751 C C . GLN A 1 94 ? -20.724 -8.269 66.405 1.00 53.81 94 GLN A C 1
ATOM 753 O O . GLN A 1 94 ? -20.849 -8.754 67.526 1.00 53.81 94 GLN A O 1
ATOM 758 N N . ALA A 1 95 ? -21.624 -7.409 65.913 1.00 59.28 95 ALA A N 1
ATOM 759 C CA . ALA A 1 95 ? -22.730 -6.857 66.703 1.00 59.28 95 ALA A CA 1
ATOM 760 C C . ALA A 1 95 ? -23.968 -7.775 66.803 1.00 59.28 95 ALA A C 1
ATOM 762 O O . ALA A 1 95 ? -24.803 -7.578 67.682 1.00 59.28 95 ALA A O 1
ATOM 763 N N . LEU A 1 96 ? -24.091 -8.795 65.945 1.00 60.75 96 LEU A N 1
ATOM 764 C CA . LEU A 1 96 ? -25.304 -9.626 65.842 1.00 60.75 96 LEU A CA 1
ATOM 765 C C . LEU A 1 96 ? -25.296 -10.880 66.738 1.00 60.75 96 LEU A C 1
ATOM 767 O O . LEU A 1 96 ? -26.283 -11.606 66.789 1.00 60.75 96 LEU A O 1
ATOM 771 N N . LEU A 1 97 ? -24.207 -11.133 67.471 1.00 59.97 97 LEU A N 1
ATOM 772 C CA . LEU A 1 97 ? -24.042 -12.321 68.325 1.00 59.97 97 LEU A CA 1
ATOM 773 C C . LEU A 1 97 ? -24.363 -12.074 69.812 1.00 59.97 97 LEU A C 1
ATOM 775 O O . LEU A 1 97 ? -24.258 -12.995 70.619 1.00 59.97 97 LEU A O 1
ATOM 779 N N . ALA A 1 98 ? -24.757 -10.852 70.193 1.00 53.62 98 ALA A N 1
ATOM 780 C CA . ALA A 1 98 ? -24.879 -10.448 71.598 1.00 53.62 98 ALA A CA 1
ATOM 781 C C . ALA A 1 98 ? -26.312 -10.448 72.177 1.00 53.62 98 ALA A C 1
ATOM 783 O O . ALA A 1 98 ? -26.481 -10.119 73.349 1.00 53.62 98 ALA A O 1
ATOM 784 N N . SER A 1 99 ? -27.351 -10.820 71.420 1.00 54.91 99 SER A N 1
ATOM 785 C CA . SER A 1 99 ? -28.738 -10.779 71.914 1.00 54.91 99 SER A CA 1
ATOM 786 C C . SER A 1 99 ? -29.406 -12.154 71.910 1.00 54.91 99 SER A C 1
ATOM 788 O O . SER A 1 99 ? -29.999 -12.535 70.907 1.00 54.91 99 SER A O 1
ATOM 790 N N . ASN A 1 100 ? -29.368 -12.890 73.029 1.00 50.31 100 ASN A N 1
ATOM 791 C CA . ASN A 1 100 ? -30.279 -14.026 73.235 1.00 50.31 100 ASN A CA 1
ATOM 792 C C . ASN A 1 100 ? -30.625 -14.272 74.720 1.00 50.31 100 ASN A C 1
ATOM 794 O O . ASN A 1 100 ? -29.770 -14.647 75.518 1.00 50.31 100 ASN A O 1
ATOM 798 N N . GLY A 1 101 ? -31.912 -14.110 75.057 1.00 46.94 101 GLY A N 1
ATOM 799 C CA . GLY A 1 101 ? -32.562 -14.565 76.297 1.00 46.94 101 GLY A CA 1
ATOM 800 C C . GLY A 1 101 ? -33.553 -15.725 76.043 1.00 46.94 101 GLY A C 1
ATOM 801 O O . GLY A 1 101 ? -33.916 -15.987 74.889 1.00 46.94 101 GLY A O 1
ATOM 802 N N . PRO A 1 102 ? -33.992 -16.463 77.084 1.00 51.19 102 PRO A N 1
ATOM 803 C CA . PRO A 1 102 ? -34.619 -17.778 76.929 1.00 51.19 102 PRO A CA 1
ATOM 804 C C . PRO A 1 102 ? -36.135 -17.694 76.684 1.00 51.19 102 PRO A C 1
ATOM 806 O O . PRO A 1 102 ? -36.866 -17.074 77.451 1.00 51.19 102 PRO A O 1
ATOM 809 N N . SER A 1 103 ? -36.646 -18.355 75.636 1.00 47.91 103 SER A N 1
ATOM 810 C CA . SER A 1 103 ? -38.095 -18.570 75.426 1.00 47.91 103 SER A CA 1
ATOM 811 C C . SER A 1 103 ? -38.375 -19.759 74.495 1.00 47.91 103 SER A C 1
ATOM 813 O O . SER A 1 103 ? -37.799 -19.806 73.418 1.00 47.91 103 SER A O 1
ATOM 815 N N . ARG A 1 104 ? -39.235 -20.682 74.958 1.00 52.81 104 ARG A N 1
ATOM 816 C CA . ARG A 1 104 ? -39.967 -21.832 74.348 1.00 52.81 104 ARG A CA 1
ATOM 817 C C . ARG A 1 104 ? -39.553 -22.382 72.950 1.00 52.81 104 ARG A C 1
ATOM 819 O O . ARG A 1 104 ? -39.467 -21.616 71.997 1.00 52.81 104 ARG A O 1
ATOM 826 N N . PRO A 1 105 ? -39.394 -23.719 72.791 1.00 56.00 105 PRO A N 1
ATOM 827 C CA . PRO A 1 105 ? -38.845 -24.337 71.573 1.00 56.00 105 PRO A CA 1
ATOM 828 C C . PRO A 1 105 ? -39.829 -24.566 70.405 1.00 56.00 105 PRO A C 1
ATOM 830 O O . PRO A 1 105 ? -39.369 -24.660 69.274 1.00 56.00 105 PRO A O 1
ATOM 833 N N . GLN A 1 106 ? -41.151 -24.635 70.620 1.00 56.22 106 GLN A N 1
ATOM 834 C CA . GLN A 1 106 ? -42.096 -25.066 69.567 1.00 56.22 106 GLN A CA 1
ATOM 835 C C . GLN A 1 106 ? -42.427 -23.972 68.527 1.00 56.22 106 GLN A C 1
ATOM 837 O O . GLN A 1 106 ? -42.437 -24.253 67.336 1.00 56.22 106 GLN A O 1
ATOM 842 N N . ASP A 1 107 ? -42.613 -22.717 68.954 1.00 57.97 107 ASP A N 1
ATOM 843 C CA . ASP A 1 107 ? -42.883 -21.573 68.055 1.00 57.97 107 ASP A CA 1
ATOM 844 C C . ASP A 1 107 ? -41.630 -21.080 67.309 1.00 57.97 107 ASP A C 1
ATOM 846 O O . ASP A 1 107 ? -41.717 -20.293 66.367 1.00 57.97 107 ASP A O 1
ATOM 850 N N . ARG A 1 108 ? -40.438 -21.525 67.729 1.00 58.25 108 ARG A N 1
ATOM 8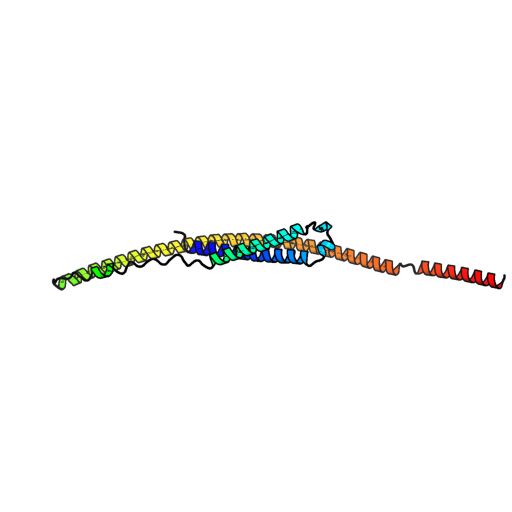51 C CA . ARG A 1 108 ? -39.182 -21.164 67.060 1.00 58.25 108 ARG A CA 1
ATOM 852 C C . ARG A 1 108 ? -39.009 -21.891 65.733 1.00 58.25 108 ARG A C 1
ATOM 854 O O . ARG A 1 108 ? -38.482 -21.286 64.811 1.00 58.25 108 ARG A O 1
ATOM 861 N N . TYR A 1 109 ? -39.461 -23.140 65.624 1.00 61.41 109 TYR A N 1
ATOM 862 C CA . TYR A 1 109 ? -39.274 -23.940 64.409 1.00 61.41 109 TYR A CA 1
ATOM 863 C C . TYR A 1 109 ? -40.140 -23.450 63.244 1.00 61.41 109 TYR A C 1
ATOM 865 O O . TYR A 1 109 ? -39.621 -23.211 62.162 1.00 61.41 109 TYR A O 1
ATOM 873 N N . THR A 1 110 ? -41.427 -23.186 63.476 1.00 71.50 110 THR A N 1
ATOM 874 C CA . THR A 1 110 ? -42.336 -22.643 62.447 1.00 71.50 110 THR A CA 1
ATOM 875 C C . THR A 1 110 ? -41.945 -21.241 61.985 1.00 71.50 110 THR A C 1
ATOM 877 O O . THR A 1 110 ? -42.128 -20.890 60.821 1.00 71.50 110 THR A O 1
ATOM 880 N N . ARG A 1 111 ? -41.385 -20.424 62.881 1.00 71.81 111 ARG A N 1
ATOM 881 C CA . ARG A 1 111 ? -40.886 -19.091 62.534 1.00 71.81 111 ARG A CA 1
ATOM 882 C C . ARG A 1 111 ? -39.568 -19.147 61.754 1.00 71.81 111 ARG A C 1
ATOM 884 O O . ARG A 1 111 ? -39.393 -18.335 60.850 1.00 71.81 111 ARG A O 1
ATOM 891 N N . LEU A 1 112 ? -38.696 -20.113 62.059 1.00 73.50 112 LEU A N 1
ATOM 892 C CA . LEU A 1 112 ? -37.494 -20.378 61.266 1.00 73.50 112 LEU A CA 1
ATOM 893 C C . LEU A 1 112 ? -37.841 -20.843 59.847 1.00 73.50 112 LEU A C 1
ATOM 895 O O . LEU A 1 112 ? -37.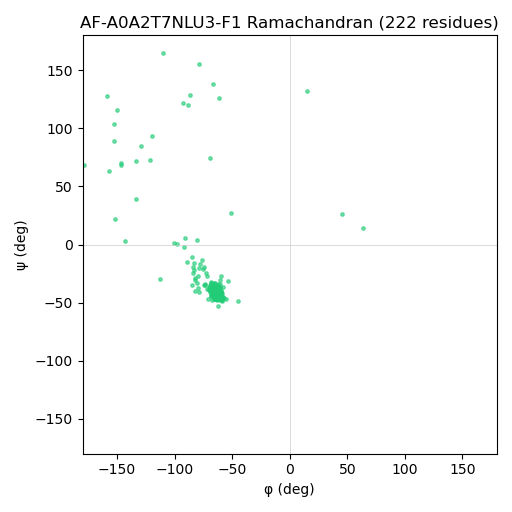233 -20.345 58.908 1.00 73.50 112 LEU A O 1
ATOM 899 N N . ASP A 1 113 ? -38.823 -21.734 59.675 1.00 76.25 113 ASP A N 1
ATOM 900 C CA . ASP A 1 113 ? -39.242 -22.195 58.340 1.00 76.25 113 ASP A CA 1
ATOM 901 C C . ASP A 1 113 ? -39.794 -21.040 57.491 1.00 76.25 113 ASP A C 1
ATOM 903 O O . ASP A 1 113 ? -39.405 -20.873 56.337 1.00 76.25 113 ASP A O 1
ATOM 907 N N . ALA A 1 114 ? -40.625 -20.171 58.076 1.00 78.56 114 ALA A N 1
ATOM 908 C CA . ALA A 1 114 ? -41.147 -18.995 57.379 1.00 78.56 114 ALA A CA 1
ATOM 909 C C . ALA A 1 114 ? -40.058 -17.951 57.044 1.00 78.56 114 ALA A C 1
ATOM 911 O O . ALA A 1 114 ? -40.142 -17.280 56.014 1.00 78.56 114 ALA A O 1
ATOM 912 N N . GLU A 1 115 ? -39.042 -17.787 57.899 1.00 78.25 115 GLU A N 1
ATOM 913 C CA . GLU A 1 115 ? -37.872 -16.943 57.606 1.00 78.25 115 GLU A CA 1
ATOM 914 C C . GLU A 1 115 ? -36.983 -17.567 56.520 1.00 78.25 115 GLU A C 1
ATOM 916 O O . GLU A 1 115 ? -36.511 -16.850 55.638 1.00 78.25 115 GLU A O 1
ATOM 921 N N . MET A 1 116 ? -36.812 -18.890 56.528 1.00 77.62 116 MET A N 1
ATOM 922 C CA . MET A 1 116 ? -36.021 -19.627 55.542 1.00 77.62 116 MET A CA 1
ATOM 923 C C . MET A 1 116 ? -36.676 -19.620 54.156 1.00 77.62 116 MET A C 1
ATOM 925 O O . MET A 1 116 ? -35.991 -19.436 53.153 1.00 77.62 116 MET A O 1
ATOM 929 N N . GLU A 1 117 ? -38.001 -19.739 54.081 1.00 82.19 117 GLU A N 1
ATOM 930 C CA . GLU A 1 117 ? -38.736 -19.681 52.816 1.00 82.19 117 GLU A CA 1
ATOM 931 C C . GLU A 1 117 ? -38.743 -18.270 52.210 1.00 82.19 117 GLU A C 1
ATOM 933 O O . GLU A 1 117 ? -38.563 -18.115 51.002 1.00 82.19 117 GLU A O 1
ATOM 938 N N . ARG A 1 118 ? -38.824 -17.225 53.046 1.00 84.19 118 ARG A N 1
ATOM 939 C CA . ARG A 1 118 ? -38.629 -15.833 52.602 1.00 84.19 118 ARG A CA 1
ATOM 940 C C . ARG A 1 118 ? -37.204 -15.566 52.129 1.00 84.19 118 ARG A C 1
ATOM 942 O O . ARG A 1 118 ? -37.025 -14.870 51.134 1.00 84.19 118 ARG A O 1
ATOM 949 N N . ALA A 1 119 ? -36.201 -16.112 52.816 1.00 83.12 119 ALA A N 1
ATOM 950 C CA . ALA A 1 119 ? -34.806 -15.995 52.400 1.00 83.12 119 ALA A CA 1
ATOM 951 C C . ALA A 1 119 ? -34.555 -16.706 51.058 1.00 83.12 119 ALA A C 1
ATOM 953 O O . ALA A 1 119 ? -33.874 -16.153 50.199 1.00 83.12 119 ALA A O 1
ATOM 954 N N . ASN A 1 120 ? -35.163 -17.878 50.842 1.00 88.25 120 ASN A N 1
ATOM 955 C CA . ASN A 1 120 ? -35.115 -18.581 49.558 1.00 88.25 120 ASN A CA 1
ATOM 956 C C . ASN A 1 120 ? -35.820 -17.805 48.441 1.00 88.25 120 ASN A C 1
ATOM 958 O O . ASN A 1 120 ? -35.265 -17.690 47.355 1.00 88.25 120 ASN A O 1
ATOM 962 N N . GLN A 1 121 ? -37.011 -17.250 48.689 1.00 87.00 121 GLN A N 1
ATOM 963 C CA . GLN A 1 121 ? -37.715 -16.424 47.698 1.00 87.00 121 GLN A CA 1
ATOM 964 C C . GLN A 1 121 ? -36.910 -15.176 47.327 1.00 87.00 121 GLN A C 1
ATOM 966 O O . GLN A 1 121 ? -36.732 -14.905 46.145 1.00 87.00 121 GLN A O 1
ATOM 971 N N . HIS A 1 122 ? -36.346 -14.475 48.315 1.00 87.94 122 HIS A N 1
ATOM 972 C CA . HIS A 1 122 ? -35.476 -13.327 48.06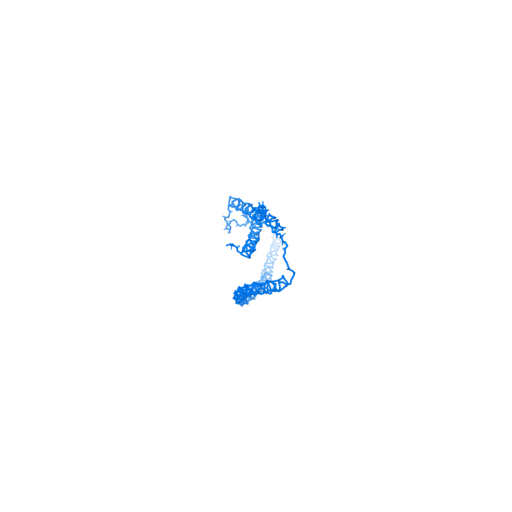6 1.00 87.94 122 HIS A CA 1
ATOM 973 C C . HIS A 1 122 ? -34.237 -13.717 47.257 1.00 87.94 122 HIS A C 1
ATOM 975 O O . HIS A 1 122 ? -33.890 -13.033 46.300 1.00 87.94 122 HIS A O 1
ATOM 981 N N . TYR A 1 123 ? -33.589 -14.834 47.604 1.00 90.56 123 TYR A N 1
ATOM 982 C CA . TYR A 1 123 ? -32.445 -15.340 46.851 1.00 90.56 123 TYR A CA 1
ATOM 983 C C . TYR A 1 123 ? -32.829 -15.667 45.404 1.00 90.56 123 TYR A C 1
ATOM 985 O O . TYR A 1 123 ? -32.123 -15.267 44.485 1.00 90.56 123 TYR A O 1
ATOM 993 N N . ILE A 1 124 ? -33.961 -16.340 45.178 1.00 91.25 124 ILE A N 1
ATOM 994 C CA . ILE A 1 124 ? -34.448 -16.668 43.831 1.00 91.25 124 ILE A CA 1
ATOM 995 C C . ILE A 1 124 ? -34.728 -15.396 43.027 1.00 91.25 124 ILE A C 1
ATOM 997 O O . ILE A 1 124 ? -34.287 -15.316 41.883 1.00 91.25 124 ILE A O 1
ATOM 1001 N N . ASP A 1 125 ? -35.404 -14.404 43.608 1.00 91.25 125 ASP A N 1
ATOM 1002 C CA . ASP A 1 125 ? -35.722 -13.137 42.938 1.00 91.25 125 ASP A CA 1
ATOM 1003 C C . ASP A 1 125 ? -34.461 -12.330 42.603 1.00 91.25 125 ASP A C 1
ATOM 1005 O O . ASP A 1 125 ? -34.323 -11.827 41.485 1.00 91.25 125 ASP A O 1
ATOM 1009 N N . GLU A 1 126 ? -33.510 -12.257 43.535 1.00 88.94 126 GLU A N 1
ATOM 1010 C CA . GLU A 1 126 ? -32.217 -11.598 43.338 1.00 88.94 126 GLU A CA 1
ATOM 1011 C C . GLU A 1 126 ? -31.406 -12.299 42.237 1.00 88.94 126 GLU A C 1
ATOM 1013 O O . GLU A 1 126 ? -30.883 -11.648 41.329 1.00 88.94 126 GLU A O 1
ATOM 1018 N N . THR A 1 127 ? -31.402 -13.636 42.234 1.00 88.56 127 THR A N 1
ATOM 1019 C CA . THR A 1 127 ? -30.745 -14.437 41.190 1.00 88.56 127 THR A CA 1
ATOM 1020 C C . THR A 1 127 ? -31.413 -14.232 39.825 1.00 88.56 127 THR A C 1
ATOM 1022 O O . THR A 1 127 ? -30.724 -14.113 38.812 1.00 88.56 127 THR A O 1
ATOM 1025 N N . ASN A 1 128 ? -32.747 -14.141 39.778 1.00 90.81 128 ASN A N 1
ATOM 1026 C CA . ASN A 1 128 ? -33.508 -13.902 38.546 1.00 90.81 128 ASN A CA 1
ATOM 1027 C C . ASN A 1 128 ? -33.218 -12.516 37.960 1.00 90.81 128 ASN A C 1
ATOM 1029 O O . ASN A 1 128 ? -32.990 -12.379 36.757 1.00 90.81 128 ASN A O 1
ATOM 1033 N N . GLN A 1 129 ? -33.180 -11.483 38.807 1.00 91.38 129 GLN A N 1
ATOM 1034 C CA . GLN A 1 129 ? -32.793 -10.138 38.380 1.00 91.38 129 GLN A CA 1
ATOM 1035 C C . GLN A 1 129 ? -31.361 -10.117 37.846 1.00 91.38 129 GLN A C 1
ATOM 1037 O O . GLN A 1 129 ? -31.102 -9.531 36.794 1.00 91.38 129 GLN A O 1
ATOM 1042 N N . GLN A 1 130 ? -30.440 -10.799 38.527 1.00 87.56 130 GLN A N 1
ATOM 1043 C CA . GLN A 1 130 ? -29.048 -10.873 38.100 1.00 87.56 130 GLN A CA 1
ATOM 1044 C C . GLN A 1 130 ? -28.902 -11.596 36.751 1.00 87.56 130 GLN A C 1
ATOM 1046 O O . GLN A 1 130 ? -28.159 -11.134 35.884 1.00 87.56 130 GLN A O 1
ATOM 1051 N N . GLN A 1 131 ? -29.661 -12.673 36.523 1.00 88.69 131 GLN A N 1
ATOM 1052 C CA . GLN A 1 131 ? -29.708 -13.364 35.230 1.00 88.69 131 GLN A CA 1
ATOM 1053 C C . GLN A 1 131 ? -30.307 -12.497 34.115 1.00 88.69 131 GLN A C 1
ATOM 1055 O O . GLN A 1 131 ? -29.788 -12.510 33.001 1.00 88.69 131 GLN A O 1
ATOM 1060 N N . GLN A 1 132 ? -31.347 -11.703 34.389 1.00 91.00 132 GLN A N 1
ATOM 1061 C CA . GLN A 1 132 ? -31.905 -10.781 33.389 1.00 91.00 132 GLN A CA 1
ATOM 1062 C C . GLN A 1 132 ? -30.915 -9.687 32.981 1.00 91.00 132 GLN A C 1
ATOM 1064 O O . GLN A 1 132 ? -30.864 -9.311 31.811 1.00 91.00 132 GLN A O 1
ATOM 1069 N N . LEU A 1 133 ? -30.119 -9.182 33.926 1.00 91.25 133 LEU A N 1
ATOM 1070 C CA . LEU A 1 133 ? -29.059 -8.219 33.624 1.00 91.25 133 LEU A CA 1
ATOM 1071 C C . LEU A 1 133 ? -27.944 -8.855 32.787 1.00 91.25 133 LEU A C 1
ATOM 1073 O O . LEU A 1 133 ? -27.467 -8.228 31.846 1.00 91.25 133 LEU A O 1
ATOM 1077 N N . LEU A 1 134 ? -27.577 -10.106 33.083 1.00 90.31 134 LEU A N 1
ATOM 1078 C CA . LEU A 1 134 ? -26.594 -10.857 32.301 1.00 90.31 134 LEU A CA 1
ATOM 1079 C C . LEU A 1 134 ? -27.062 -11.072 30.855 1.00 90.31 134 LEU A C 1
ATOM 1081 O O . LEU A 1 134 ? -26.285 -10.859 29.932 1.00 90.31 134 LEU A O 1
ATOM 1085 N N . ILE A 1 135 ? -28.324 -11.468 30.657 1.00 90.44 135 ILE A N 1
ATOM 1086 C CA . ILE A 1 135 ? -28.892 -11.695 29.320 1.00 90.44 135 ILE A CA 1
ATOM 1087 C C . ILE A 1 135 ? -28.902 -10.396 28.510 1.00 90.44 135 ILE A C 1
ATOM 1089 O O . ILE A 1 135 ? -28.469 -10.399 27.365 1.00 90.44 135 ILE A O 1
ATOM 1093 N N . ARG A 1 136 ? -29.306 -9.269 29.111 1.00 91.62 136 ARG A N 1
ATOM 1094 C CA . ARG A 1 136 ? -29.256 -7.966 28.426 1.00 91.62 136 ARG A CA 1
ATOM 1095 C C . ARG A 1 136 ? -27.837 -7.563 28.035 1.00 91.62 136 ARG A C 1
ATOM 1097 O O . ARG A 1 136 ? -27.630 -7.113 26.919 1.00 91.62 136 ARG A O 1
ATOM 1104 N N . ALA A 1 137 ? -26.866 -7.770 28.924 1.00 87.25 137 ALA A N 1
ATOM 1105 C CA . ALA A 1 137 ? -25.468 -7.484 28.613 1.00 87.25 137 ALA A CA 1
ATOM 1106 C C . ALA A 1 137 ? -24.944 -8.349 27.451 1.00 87.25 137 ALA A C 1
ATOM 1108 O O . ALA A 1 137 ? -24.157 -7.879 26.635 1.00 87.25 137 ALA A O 1
ATOM 1109 N N . GLN A 1 138 ? -25.396 -9.603 27.352 1.00 87.88 138 GLN A N 1
ATOM 1110 C CA . GLN A 1 138 ? -25.059 -10.478 26.227 1.00 87.88 138 GLN A CA 1
ATOM 1111 C C . GLN A 1 138 ? -25.729 -10.040 24.921 1.00 87.88 138 GLN A C 1
ATOM 1113 O O . GLN A 1 138 ? -25.081 -10.094 23.879 1.00 87.88 138 GLN A O 1
ATOM 1118 N N . ASP A 1 139 ? -26.985 -9.592 24.960 1.00 90.75 139 ASP A N 1
ATOM 1119 C CA . ASP A 1 139 ? -27.670 -9.059 23.775 1.00 90.75 139 ASP A CA 1
ATOM 1120 C C . ASP A 1 139 ? -26.963 -7.801 23.247 1.00 90.75 139 ASP A C 1
ATOM 1122 O O . ASP A 1 139 ? -26.682 -7.717 22.050 1.00 90.75 139 ASP A O 1
ATOM 1126 N N . ASP A 1 140 ? -26.576 -6.879 24.134 1.00 90.12 140 ASP A N 1
ATOM 1127 C CA . ASP A 1 140 ? -25.788 -5.694 23.767 1.00 90.12 140 ASP A CA 1
ATOM 1128 C C . ASP A 1 140 ? -24.438 -6.099 23.138 1.00 90.12 140 ASP A C 1
ATOM 1130 O O . ASP A 1 140 ? -24.001 -5.528 22.135 1.00 90.12 140 ASP A O 1
ATOM 1134 N N . GLN A 1 141 ? -23.790 -7.142 23.674 1.00 84.44 141 GLN A N 1
ATOM 1135 C CA . GLN A 1 141 ? -22.553 -7.688 23.115 1.00 84.44 141 GLN A CA 1
ATOM 1136 C C . GLN A 1 141 ? -22.765 -8.296 21.717 1.00 84.44 141 GLN A C 1
ATOM 1138 O O . GLN A 1 141 ? -21.933 -8.103 20.827 1.00 84.44 141 GLN A O 1
ATOM 1143 N N . LEU A 1 142 ? -23.869 -9.014 21.493 1.00 89.69 142 LEU A N 1
ATOM 1144 C CA . LEU A 1 142 ? -24.206 -9.571 20.180 1.00 89.69 142 LEU A CA 1
ATOM 1145 C C . LEU A 1 142 ? -24.469 -8.475 19.145 1.00 89.69 142 LEU A C 1
ATOM 1147 O O . LEU A 1 142 ? -24.059 -8.632 17.994 1.00 89.69 142 LEU A O 1
ATOM 1151 N N . ASP A 1 143 ? -25.081 -7.361 19.542 1.00 92.00 143 ASP A N 1
ATOM 1152 C CA . ASP A 1 143 ? -25.346 -6.235 18.643 1.00 92.00 143 ASP A CA 1
ATOM 1153 C C . ASP A 1 143 ? -24.042 -5.523 18.233 1.00 92.00 143 ASP A C 1
ATOM 1155 O O . ASP A 1 143 ? -23.814 -5.228 17.054 1.00 92.00 143 ASP A O 1
ATOM 1159 N N . MET A 1 144 ? -23.098 -5.368 19.172 1.00 85.38 144 MET A N 1
ATOM 1160 C CA . MET A 1 144 ? -21.746 -4.877 18.863 1.00 85.38 144 MET A CA 1
ATOM 1161 C C . MET A 1 144 ? -20.981 -5.810 17.912 1.00 85.38 144 MET A C 1
ATOM 1163 O O . MET A 1 144 ? -20.309 -5.346 16.981 1.00 85.38 144 MET A O 1
ATOM 1167 N N . ILE A 1 145 ? -21.092 -7.129 18.107 1.00 90.69 145 ILE A N 1
ATOM 1168 C CA . ILE A 1 145 ? -20.511 -8.114 17.183 1.00 90.69 145 ILE A CA 1
ATOM 1169 C C . ILE A 1 145 ? -21.190 -8.006 15.813 1.00 90.69 145 ILE A C 1
ATOM 1171 O O . ILE A 1 145 ? -20.501 -8.022 14.794 1.00 90.69 145 ILE A O 1
ATOM 1175 N N . GLY A 1 146 ? -22.512 -7.832 15.768 1.00 90.81 146 GLY A N 1
ATOM 1176 C CA . GLY A 1 146 ? -23.274 -7.625 14.536 1.00 90.81 146 GLY A CA 1
ATOM 1177 C C . GLY A 1 146 ? -22.779 -6.414 13.742 1.00 90.81 146 GLY A C 1
ATOM 1178 O O . GLY A 1 146 ? -22.517 -6.525 12.541 1.00 90.81 146 GLY A O 1
ATOM 1179 N N . SER A 1 147 ? -22.556 -5.287 14.422 1.00 90.31 147 SER A N 1
ATOM 1180 C CA . SER A 1 147 ? -21.957 -4.082 13.834 1.00 90.31 147 SER A CA 1
ATOM 1181 C C . SER A 1 147 ? -20.551 -4.348 13.282 1.00 90.31 147 SER A C 1
ATOM 1183 O O . SER A 1 147 ? -20.260 -4.040 12.123 1.00 90.31 147 SER A O 1
ATOM 1185 N N . SER A 1 148 ? -19.701 -5.019 14.062 1.00 87.31 148 SER A N 1
ATOM 1186 C CA . SER A 1 148 ? -18.329 -5.361 13.661 1.00 87.31 148 SER A CA 1
ATOM 1187 C C . SER A 1 148 ? -18.293 -6.281 12.435 1.00 87.31 148 SER A C 1
ATOM 1189 O O . SER A 1 148 ? -17.494 -6.082 11.521 1.00 87.31 148 SER A O 1
ATOM 1191 N N . VAL A 1 149 ? -19.204 -7.256 12.360 1.00 92.19 149 VAL A N 1
ATOM 1192 C CA . VAL A 1 149 ? -19.377 -8.124 11.185 1.00 92.19 149 VAL A CA 1
ATOM 1193 C C . VAL A 1 149 ? -19.859 -7.322 9.972 1.00 92.19 149 VAL A C 1
ATOM 1195 O O . VAL A 1 149 ? -19.410 -7.577 8.854 1.00 92.19 149 VAL A O 1
ATOM 1198 N N . GLY A 1 150 ? -20.724 -6.324 10.169 1.00 92.88 150 GLY A N 1
ATOM 1199 C CA . GLY A 1 150 ? -21.141 -5.395 9.115 1.00 92.88 150 GLY A CA 1
ATOM 1200 C C . GLY A 1 150 ? -19.973 -4.585 8.542 1.00 92.88 150 GLY A C 1
ATOM 1201 O O . GLY A 1 150 ? -19.828 -4.478 7.318 1.00 92.88 150 GLY A O 1
ATOM 1202 N N . VAL A 1 151 ? -19.097 -4.078 9.412 1.00 93.50 151 VAL A N 1
ATOM 1203 C CA . VAL A 1 151 ? -17.865 -3.378 9.014 1.00 93.50 151 VAL A CA 1
ATOM 1204 C C . VAL A 1 151 ? -16.926 -4.320 8.260 1.00 93.50 151 VAL A C 1
ATOM 1206 O O . VAL A 1 151 ? -16.489 -3.984 7.161 1.00 93.50 151 VAL A O 1
ATOM 1209 N N . LEU A 1 152 ? -16.681 -5.527 8.781 1.00 92.69 152 LEU A N 1
ATOM 1210 C CA . LEU A 1 152 ? -15.850 -6.537 8.114 1.00 92.69 152 LEU A CA 1
ATOM 1211 C C . LEU A 1 152 ? -16.391 -6.911 6.731 1.00 92.69 152 LEU A C 1
ATOM 1213 O O . LEU A 1 152 ? -15.619 -7.019 5.782 1.00 92.69 152 LEU A O 1
ATOM 1217 N N . LYS A 1 153 ? -17.712 -7.066 6.586 1.00 94.81 153 LYS A N 1
ATOM 1218 C CA . LYS A 1 153 ? -18.348 -7.331 5.289 1.00 94.81 153 LYS A CA 1
ATOM 1219 C C . LYS A 1 153 ? -18.105 -6.191 4.303 1.00 94.81 153 LYS A C 1
ATOM 1221 O O . LYS A 1 153 ? -17.775 -6.449 3.149 1.00 94.81 153 LYS A O 1
ATOM 1226 N N . THR A 1 154 ? -18.247 -4.950 4.759 1.00 95.00 154 THR A N 1
ATOM 1227 C CA . THR A 1 154 ? -18.027 -3.756 3.932 1.00 95.00 154 THR A CA 1
ATOM 1228 C C . THR A 1 154 ? -16.563 -3.668 3.504 1.00 95.00 154 THR A C 1
ATOM 1230 O O . THR A 1 154 ? -16.266 -3.527 2.322 1.00 95.00 154 THR A O 1
ATOM 1233 N N . MET A 1 155 ? -15.632 -3.858 4.440 1.00 92.38 155 MET A N 1
ATOM 1234 C CA . MET A 1 155 ? -14.197 -3.866 4.159 1.00 92.38 155 MET A CA 1
ATOM 1235 C C . MET A 1 155 ? -13.805 -5.006 3.211 1.00 92.38 155 MET A C 1
ATOM 1237 O O . MET A 1 155 ? -13.045 -4.788 2.275 1.00 92.38 155 MET A O 1
ATOM 1241 N N . SER A 1 156 ? -14.383 -6.199 3.381 1.00 95.56 156 SER A N 1
ATOM 1242 C CA . SER A 1 156 ? -14.179 -7.328 2.467 1.00 95.56 156 SER A CA 1
ATOM 1243 C C . SER A 1 156 ? -14.686 -7.037 1.055 1.00 95.56 156 SER A C 1
ATOM 1245 O O . SER A 1 156 ? -14.063 -7.486 0.097 1.00 95.56 156 SER A O 1
ATOM 1247 N N . GLN A 1 157 ? -15.795 -6.306 0.907 1.00 96.56 157 GLN A N 1
ATOM 1248 C CA . GLN A 1 157 ? -16.287 -5.879 -0.405 1.00 96.56 157 GLN A CA 1
ATOM 1249 C C . GLN A 1 157 ? -15.348 -4.858 -1.049 1.00 96.56 157 GLN A C 1
ATOM 1251 O O . GLN A 1 157 ? -15.035 -4.989 -2.227 1.00 96.56 157 GLN A O 1
ATOM 1256 N N . HIS A 1 158 ? -14.843 -3.891 -0.278 1.00 95.44 158 HIS A N 1
ATOM 1257 C CA . HIS A 1 158 ? -13.846 -2.941 -0.774 1.00 95.44 158 HIS A CA 1
ATOM 1258 C C . HIS A 1 158 ? -12.555 -3.631 -1.223 1.00 95.44 158 HIS A C 1
ATOM 1260 O O . HIS A 1 158 ? -12.064 -3.325 -2.302 1.00 95.44 158 HIS A O 1
ATOM 1266 N N . ILE A 1 159 ? -12.046 -4.594 -0.445 1.00 94.62 159 ILE A N 1
ATOM 1267 C CA . ILE A 1 159 ? -10.878 -5.400 -0.832 1.00 94.62 159 ILE A CA 1
ATOM 1268 C C . ILE A 1 159 ? -11.166 -6.174 -2.123 1.00 94.62 159 ILE A C 1
ATOM 1270 O O . ILE A 1 159 ? -10.313 -6.225 -2.999 1.00 94.62 159 ILE A O 1
ATOM 1274 N N . GLY A 1 160 ? -12.361 -6.756 -2.257 1.00 95.94 160 GLY A N 1
ATOM 1275 C CA . GLY A 1 160 ? -12.763 -7.465 -3.473 1.00 95.94 160 GLY A CA 1
ATOM 1276 C C 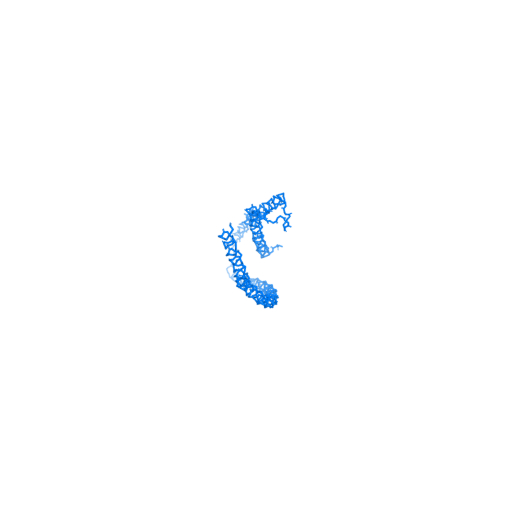. GLY A 1 160 ? -12.738 -6.571 -4.714 1.00 95.94 160 GLY A C 1
ATOM 1277 O O . GLY A 1 160 ? -12.132 -6.945 -5.712 1.00 95.94 160 GLY A O 1
ATOM 1278 N N . ASN A 1 161 ? -13.329 -5.379 -4.621 1.00 96.25 161 ASN A N 1
ATOM 1279 C CA . ASN A 1 161 ? -13.362 -4.424 -5.729 1.00 96.25 161 ASN A CA 1
ATOM 1280 C C . ASN A 1 161 ? -11.954 -3.917 -6.087 1.00 96.25 161 ASN A C 1
ATOM 1282 O O . ASN A 1 161 ? -11.590 -3.890 -7.254 1.00 96.25 161 ASN A O 1
ATOM 1286 N N . GLU A 1 162 ? -11.137 -3.578 -5.086 1.00 96.88 162 GLU A N 1
ATOM 1287 C CA . GLU A 1 162 ? -9.757 -3.124 -5.299 1.00 96.88 162 GLU A CA 1
ATOM 1288 C C . GLU A 1 162 ? -8.890 -4.223 -5.937 1.00 96.88 162 GLU A C 1
ATOM 1290 O O . GLU A 1 162 ? -8.056 -3.940 -6.791 1.00 96.88 162 GLU A O 1
ATOM 1295 N N . LEU A 1 163 ? -9.102 -5.494 -5.575 1.00 96.75 163 LEU A N 1
ATOM 1296 C CA . LEU A 1 163 ? -8.431 -6.620 -6.228 1.00 96.75 163 LEU A CA 1
ATOM 1297 C C . LEU A 1 163 ? -8.867 -6.787 -7.690 1.00 96.75 163 LEU A C 1
ATOM 1299 O O . LEU A 1 163 ? -8.031 -7.132 -8.524 1.00 96.75 163 LEU A O 1
ATOM 1303 N N . GLU A 1 164 ? -10.141 -6.553 -8.015 1.00 96.88 164 GLU A N 1
ATOM 1304 C CA . GLU A 1 164 ? -10.622 -6.537 -9.403 1.00 96.88 164 GLU A CA 1
ATOM 1305 C C . GLU A 1 164 ? -9.978 -5.401 -10.208 1.00 96.88 164 GLU A C 1
ATOM 1307 O O . GLU A 1 164 ? -9.461 -5.650 -11.301 1.00 96.88 164 GLU A O 1
ATOM 1312 N N . ASP A 1 165 ? -9.920 -4.194 -9.641 1.00 96.00 165 ASP A N 1
ATOM 1313 C CA . ASP A 1 165 ? -9.276 -3.033 -10.263 1.00 96.00 165 ASP A CA 1
ATOM 1314 C C . ASP A 1 165 ? -7.770 -3.270 -10.464 1.00 96.00 165 ASP A C 1
ATOM 1316 O O . ASP A 1 165 ? -7.221 -3.018 -11.540 1.00 96.00 165 ASP A O 1
ATOM 1320 N N . GLN A 1 166 ? -7.086 -3.837 -9.465 1.00 96.44 166 GLN A N 1
ATOM 1321 C CA . GLN A 1 166 ? -5.676 -4.213 -9.578 1.00 96.44 166 GLN A CA 1
ATOM 1322 C C . GLN A 1 166 ? -5.445 -5.328 -10.596 1.00 96.44 166 GLN A C 1
ATOM 1324 O O . GLN A 1 166 ? -4.441 -5.301 -11.305 1.00 96.44 166 GLN A O 1
ATOM 1329 N N . ASN A 1 167 ? -6.358 -6.291 -10.718 1.00 96.12 167 ASN A N 1
ATOM 1330 C CA . ASN A 1 167 ? -6.261 -7.333 -11.734 1.00 96.12 167 ASN A CA 1
ATOM 1331 C C . ASN A 1 167 ? -6.401 -6.753 -13.151 1.00 96.12 167 ASN A C 1
ATOM 1333 O O . ASN A 1 167 ? -5.671 -7.168 -14.050 1.00 96.12 167 ASN A O 1
ATOM 1337 N N . ALA A 1 168 ? -7.270 -5.754 -13.341 1.00 95.56 168 ALA A N 1
ATOM 1338 C CA . ALA A 1 168 ? -7.359 -5.017 -14.600 1.00 95.56 168 ALA A CA 1
ATOM 1339 C C . ALA A 1 168 ? -6.064 -4.235 -14.894 1.00 95.56 168 ALA A C 1
ATOM 1341 O O . ALA A 1 168 ? -5.512 -4.349 -15.986 1.00 95.56 168 ALA A O 1
ATOM 1342 N N . MET A 1 169 ? -5.511 -3.525 -13.902 1.00 94.69 169 MET A N 1
ATOM 1343 C CA . MET A 1 169 ? -4.226 -2.826 -14.054 1.00 94.69 169 MET A CA 1
ATOM 1344 C C . MET A 1 169 ? -3.056 -3.779 -14.348 1.00 94.69 169 MET A C 1
ATOM 1346 O O . MET A 1 169 ? -2.133 -3.418 -15.078 1.00 94.69 169 MET A O 1
ATOM 1350 N N . LEU A 1 170 ? -3.067 -4.995 -13.792 1.00 97.62 170 LEU A N 1
ATOM 1351 C CA . LEU A 1 170 ? -2.056 -6.016 -14.079 1.00 97.62 170 LEU A CA 1
ATOM 1352 C C . LEU A 1 170 ? -2.149 -6.549 -15.511 1.00 97.62 170 LEU A C 1
ATOM 1354 O O . LEU A 1 170 ? -1.112 -6.878 -16.090 1.00 97.62 170 LEU A O 1
ATOM 1358 N N . ASP A 1 171 ? -3.351 -6.632 -16.082 1.00 97.12 171 ASP A N 1
ATOM 1359 C CA . ASP A 1 171 ? -3.537 -7.007 -17.487 1.00 97.12 171 ASP A CA 1
ATOM 1360 C C . ASP A 1 171 ? -2.997 -5.917 -18.426 1.00 97.12 171 ASP A C 1
ATOM 1362 O O . ASP A 1 171 ? -2.213 -6.213 -19.331 1.00 97.12 171 ASP A O 1
ATOM 1366 N N . ASP A 1 172 ? -3.287 -4.647 -18.127 1.00 96.06 172 ASP A N 1
ATOM 1367 C CA . ASP A 1 172 ? -2.720 -3.499 -18.845 1.00 96.06 172 ASP A CA 1
ATOM 1368 C C . ASP A 1 172 ? -1.187 -3.472 -18.744 1.00 96.06 172 ASP A C 1
ATOM 1370 O O . ASP A 1 172 ? -0.486 -3.311 -19.746 1.00 96.06 172 ASP A O 1
ATOM 1374 N N . PHE A 1 173 ? -0.637 -3.713 -17.549 1.00 95.69 173 PHE A N 1
ATOM 1375 C CA . PHE A 1 173 ? 0.809 -3.816 -17.357 1.00 95.69 173 PHE A CA 1
ATOM 1376 C C . PHE A 1 173 ? 1.419 -4.968 -18.167 1.00 95.69 173 PHE A C 1
ATOM 1378 O O . PHE A 1 173 ? 2.502 -4.823 -18.739 1.00 95.69 173 PHE A O 1
ATOM 1385 N N . ARG A 1 174 ? 0.726 -6.109 -18.257 1.00 96.50 174 ARG A N 1
ATOM 1386 C CA . ARG A 1 174 ? 1.120 -7.225 -19.128 1.00 96.50 174 ARG A CA 1
ATOM 1387 C C . ARG A 1 174 ? 1.165 -6.795 -20.587 1.00 96.50 174 ARG A C 1
ATOM 1389 O O . ARG A 1 174 ? 2.146 -7.085 -21.267 1.00 96.50 174 ARG A O 1
ATOM 1396 N N . HIS A 1 175 ? 0.153 -6.065 -21.045 1.00 96.81 175 HIS A N 1
ATOM 1397 C CA . HIS A 1 175 ? 0.111 -5.552 -22.408 1.00 96.81 175 HIS A CA 1
ATOM 1398 C C . HIS A 1 175 ? 1.284 -4.602 -22.697 1.00 96.81 175 HIS A C 1
ATOM 1400 O O . HIS A 1 175 ? 1.960 -4.729 -23.721 1.00 96.81 175 HIS A O 1
ATOM 1406 N N . ASP A 1 176 ? 1.588 -3.691 -21.772 1.00 96.12 176 ASP A N 1
ATOM 1407 C CA . ASP A 1 176 ? 2.741 -2.792 -21.871 1.00 96.12 176 ASP A CA 1
ATOM 1408 C C . ASP A 1 176 ? 4.080 -3.549 -21.861 1.00 96.12 176 ASP A C 1
ATOM 1410 O O . ASP A 1 176 ? 5.029 -3.167 -22.566 1.00 96.12 176 ASP A O 1
ATOM 1414 N N . MET A 1 177 ? 4.167 -4.646 -21.103 1.00 97.00 177 MET A N 1
ATOM 1415 C CA . MET A 1 177 ? 5.330 -5.531 -21.100 1.00 97.00 177 MET A CA 1
ATOM 1416 C C . MET A 1 177 ? 5.511 -6.218 -22.459 1.00 97.00 177 MET A C 1
ATOM 1418 O O . MET A 1 177 ? 6.618 -6.179 -22.996 1.00 97.00 177 MET A O 1
ATOM 1422 N N . ASP A 1 178 ? 4.442 -6.742 -23.063 1.00 96.94 178 ASP A N 1
ATOM 1423 C CA . ASP A 1 178 ? 4.470 -7.363 -24.398 1.00 96.94 178 ASP A CA 1
ATOM 1424 C C . ASP A 1 178 ? 4.892 -6.355 -25.488 1.00 96.94 178 ASP A C 1
ATOM 1426 O O . ASP A 1 178 ? 5.694 -6.659 -26.386 1.00 96.94 178 ASP A O 1
ATOM 1430 N N . HIS A 1 179 ? 4.415 -5.105 -25.404 1.00 96.06 179 HIS A N 1
ATOM 1431 C CA . HIS A 1 179 ? 4.868 -4.018 -26.285 1.00 96.06 179 HIS A CA 1
ATOM 1432 C C . HIS A 1 179 ? 6.348 -3.710 -26.093 1.00 96.06 179 HIS A C 1
ATOM 1434 O O . HIS A 1 179 ? 7.076 -3.485 -27.068 1.00 96.06 179 HIS A O 1
ATOM 1440 N N . THR A 1 180 ? 6.801 -3.684 -24.842 1.00 96.81 180 THR A N 1
ATOM 1441 C CA . THR A 1 180 ? 8.203 -3.440 -24.504 1.00 96.81 180 THR A CA 1
ATOM 1442 C C . THR A 1 180 ? 9.089 -4.568 -25.022 1.00 96.81 180 THR A C 1
ATOM 1444 O O . THR A 1 180 ? 10.109 -4.278 -25.647 1.00 96.81 180 THR A O 1
ATOM 1447 N N . GLU A 1 181 ? 8.681 -5.830 -24.871 1.00 96.56 181 GLU A N 1
ATOM 1448 C CA . GLU A 1 181 ? 9.373 -6.993 -25.433 1.00 96.56 181 GLU A CA 1
ATOM 1449 C C . GLU A 1 181 ? 9.467 -6.891 -26.958 1.00 96.56 181 GLU A C 1
ATOM 1451 O O . GLU A 1 181 ? 10.553 -7.009 -27.524 1.00 96.56 181 GLU A O 1
ATOM 1456 N N . THR A 1 182 ? 8.364 -6.553 -27.630 1.00 96.75 182 THR A N 1
ATOM 1457 C CA . THR A 1 182 ? 8.346 -6.376 -29.089 1.00 96.75 182 THR A CA 1
ATOM 1458 C C . THR A 1 182 ? 9.298 -5.261 -29.534 1.00 96.75 182 THR A C 1
ATOM 1460 O O . THR A 1 182 ? 10.024 -5.398 -30.524 1.00 96.75 182 THR A O 1
ATOM 1463 N N . ARG A 1 183 ? 9.335 -4.137 -28.806 1.00 94.88 183 ARG A N 1
ATOM 1464 C CA . ARG A 1 183 ? 10.271 -3.035 -29.079 1.00 94.88 183 ARG A CA 1
ATOM 1465 C C . ARG A 1 183 ? 11.716 -3.452 -28.831 1.00 94.88 183 ARG A C 1
ATOM 1467 O O . ARG A 1 183 ? 12.573 -3.102 -29.642 1.00 94.88 183 ARG A O 1
ATOM 1474 N N . LEU A 1 184 ? 11.983 -4.197 -27.760 1.00 95.88 184 LEU A N 1
ATOM 1475 C CA . LEU A 1 184 ? 13.305 -4.735 -27.444 1.00 95.88 184 LEU A CA 1
ATOM 1476 C C . LEU A 1 184 ? 13.780 -5.737 -28.502 1.00 95.88 184 LEU A C 1
ATOM 1478 O O . LEU A 1 184 ? 14.924 -5.667 -28.940 1.00 95.88 184 LEU A O 1
ATOM 1482 N N . ASP A 1 185 ? 12.912 -6.616 -28.995 1.00 96.19 185 ASP A N 1
ATOM 1483 C CA . ASP A 1 185 ? 13.248 -7.532 -30.086 1.00 96.19 185 ASP A CA 1
ATOM 1484 C C . ASP A 1 185 ? 13.560 -6.764 -31.384 1.00 96.19 185 ASP A C 1
ATOM 1486 O O . ASP A 1 185 ? 14.555 -7.029 -32.064 1.00 96.19 185 ASP A O 1
ATOM 1490 N N . GLN A 1 186 ? 12.783 -5.724 -31.707 1.00 95.00 186 GLN A N 1
ATOM 1491 C CA . GLN A 1 186 ? 13.076 -4.858 -32.852 1.00 95.00 186 GLN A CA 1
ATOM 1492 C C . GLN A 1 186 ? 14.406 -4.110 -32.706 1.00 95.00 186 GLN A C 1
ATOM 1494 O O . GLN A 1 186 ? 15.139 -3.973 -33.693 1.00 95.00 186 GLN A O 1
ATOM 1499 N N . THR A 1 187 ? 14.730 -3.596 -31.515 1.00 94.62 187 THR A N 1
ATOM 1500 C CA . THR A 1 187 ? 16.011 -2.917 -31.279 1.00 94.62 187 THR A CA 1
ATOM 1501 C C . THR A 1 187 ? 17.169 -3.905 -31.327 1.00 94.62 187 THR A C 1
ATOM 1503 O O . THR A 1 187 ? 18.164 -3.599 -31.982 1.00 94.62 187 THR A O 1
ATOM 1506 N N . MET A 1 188 ? 17.025 -5.109 -30.767 1.00 91.56 188 MET A N 1
ATOM 1507 C CA . MET A 1 188 ? 18.018 -6.181 -30.885 1.00 91.56 188 MET A CA 1
ATOM 1508 C C . MET A 1 188 ? 18.239 -6.591 -32.343 1.00 91.56 188 MET A C 1
ATOM 1510 O O . MET A 1 188 ? 19.382 -6.658 -32.794 1.00 91.56 188 MET A O 1
ATOM 1514 N N . LYS A 1 189 ? 17.175 -6.759 -33.137 1.00 92.38 189 LYS A N 1
ATOM 1515 C CA . LYS A 1 189 ? 17.277 -7.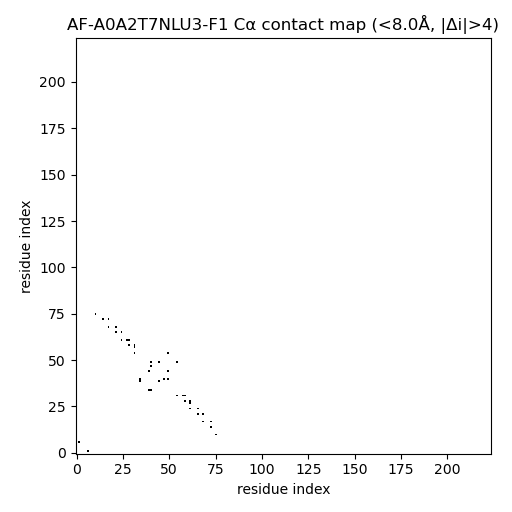031 -34.582 1.00 92.38 189 LYS A CA 1
ATOM 1516 C C . LYS A 1 189 ? 17.964 -5.897 -35.337 1.00 92.38 189 LYS A C 1
ATOM 1518 O O . LYS A 1 189 ? 18.796 -6.157 -36.206 1.00 92.38 189 LYS A O 1
ATOM 1523 N N . LYS A 1 190 ? 17.656 -4.635 -35.017 1.00 89.75 190 LYS A N 1
ATOM 1524 C CA . LYS A 1 190 ? 18.350 -3.471 -35.595 1.00 89.75 190 LYS A CA 1
ATOM 1525 C C . LYS A 1 190 ? 19.821 -3.445 -35.191 1.00 89.75 190 LYS A C 1
ATOM 1527 O O . LYS A 1 190 ? 20.649 -3.171 -36.049 1.00 89.75 190 LYS A O 1
ATOM 1532 N N . MET A 1 191 ? 20.155 -3.771 -33.946 1.00 85.00 191 MET A N 1
ATOM 1533 C CA . MET A 1 191 ? 21.534 -3.844 -33.462 1.00 85.00 191 MET A CA 1
ATOM 1534 C C . MET A 1 191 ? 22.313 -4.959 -34.164 1.00 85.00 191 MET A C 1
ATOM 1536 O O . MET A 1 191 ? 23.388 -4.697 -34.696 1.00 85.00 191 MET A O 1
ATOM 1540 N N . ALA A 1 192 ? 21.740 -6.161 -34.272 1.00 85.00 192 ALA A N 1
ATOM 1541 C CA . ALA A 1 192 ? 22.319 -7.271 -35.027 1.00 85.00 192 ALA A CA 1
ATOM 1542 C C . ALA A 1 192 ? 22.511 -6.905 -36.506 1.00 85.00 192 ALA A C 1
ATOM 1544 O O . ALA A 1 192 ? 23.561 -7.168 -37.091 1.00 85.00 192 ALA A O 1
ATOM 1545 N N . LYS A 1 193 ? 21.528 -6.222 -37.104 1.00 81.94 193 LYS A N 1
ATOM 1546 C CA . LYS A 1 193 ? 21.622 -5.733 -38.479 1.00 81.94 193 LYS A CA 1
ATOM 1547 C C . LYS A 1 193 ? 22.673 -4.642 -38.634 1.00 81.94 193 LYS A C 1
ATOM 1549 O O . LYS A 1 193 ? 23.373 -4.688 -39.627 1.00 81.94 193 LYS A O 1
ATOM 1554 N N . VAL A 1 194 ? 22.813 -3.692 -37.708 1.00 80.19 194 VAL A N 1
ATOM 1555 C CA . VAL A 1 194 ? 23.857 -2.648 -37.746 1.00 80.19 194 VAL A CA 1
ATOM 1556 C C . VAL A 1 194 ? 25.241 -3.264 -37.573 1.00 80.19 194 VAL A C 1
ATOM 1558 O O . VAL A 1 194 ? 26.146 -2.914 -38.323 1.00 80.19 194 VAL A O 1
ATOM 1561 N N . MET A 1 195 ? 25.384 -4.222 -36.657 1.00 74.44 195 MET A N 1
ATOM 1562 C CA . MET A 1 195 ? 26.614 -4.991 -36.475 1.00 74.44 195 MET A CA 1
ATOM 1563 C C . MET A 1 195 ? 26.983 -5.759 -37.750 1.00 74.44 195 MET A C 1
ATOM 1565 O O . MET A 1 195 ? 28.137 -5.763 -38.147 1.00 74.44 195 MET A O 1
ATOM 1569 N N . HIS A 1 196 ? 26.009 -6.348 -38.446 1.00 66.62 196 HIS A N 1
ATOM 1570 C CA . HIS A 1 196 ? 26.254 -7.057 -39.706 1.00 66.62 196 HIS A CA 1
ATOM 1571 C C . HIS A 1 196 ? 26.297 -6.121 -40.940 1.00 66.62 196 HIS A C 1
ATOM 1573 O O . HIS A 1 196 ? 26.822 -6.474 -41.994 1.00 66.62 196 HIS A O 1
ATOM 1579 N N . MET A 1 197 ? 25.740 -4.911 -40.845 1.00 59.81 197 MET A N 1
ATOM 1580 C CA . MET A 1 197 ? 25.800 -3.856 -41.865 1.00 59.81 197 MET A CA 1
ATOM 1581 C C . MET A 1 197 ? 26.997 -2.932 -41.671 1.00 59.81 197 MET A C 1
ATOM 1583 O O . MET A 1 197 ? 27.120 -1.972 -42.438 1.00 59.81 197 MET A O 1
ATOM 1587 N N . SER A 1 198 ? 27.901 -3.211 -40.724 1.00 56.88 198 SER A N 1
ATOM 1588 C CA . SER A 1 198 ? 29.209 -2.567 -40.670 1.00 56.88 198 SER A CA 1
ATOM 1589 C C . SER A 1 198 ? 30.061 -3.045 -41.849 1.00 56.88 198 SER A C 1
ATOM 1591 O O . SER A 1 198 ? 30.972 -3.848 -41.745 1.00 56.88 198 SER A O 1
ATOM 1593 N N . ASN A 1 199 ? 29.699 -2.506 -43.004 1.00 60.16 199 ASN A N 1
ATOM 1594 C CA . ASN A 1 199 ? 30.568 -2.023 -44.045 1.00 60.16 199 ASN A CA 1
ATOM 1595 C C . ASN A 1 199 ? 31.485 -3.009 -44.763 1.00 60.16 199 ASN A C 1
ATOM 1597 O O . ASN A 1 199 ? 32.297 -2.519 -45.535 1.00 60.16 199 ASN A O 1
ATOM 1601 N N . ASP A 1 200 ? 31.297 -4.325 -44.645 1.00 69.50 200 ASP A N 1
ATOM 1602 C CA . ASP A 1 200 ? 32.124 -5.318 -45.350 1.00 69.50 200 ASP A CA 1
ATOM 1603 C C . ASP A 1 200 ? 32.351 -4.956 -46.819 1.00 69.50 200 ASP A C 1
ATOM 1605 O O . ASP A 1 200 ? 33.488 -4.891 -47.262 1.00 69.50 200 ASP A O 1
ATOM 1609 N N . ARG A 1 201 ? 31.299 -4.599 -47.571 1.00 71.50 201 ARG A N 1
ATOM 1610 C CA . ARG A 1 201 ? 31.440 -4.270 -49.003 1.00 71.50 201 ARG A CA 1
ATOM 1611 C C . ARG A 1 201 ? 32.138 -2.936 -49.274 1.00 71.50 201 ARG A C 1
ATOM 1613 O O . ARG A 1 201 ? 32.891 -2.850 -50.240 1.00 71.50 201 ARG A O 1
ATOM 1620 N N . ARG A 1 202 ? 31.901 -1.887 -48.472 1.00 76.94 202 ARG A N 1
ATOM 1621 C CA . ARG A 1 202 ? 32.565 -0.583 -48.694 1.00 76.94 202 ARG A CA 1
ATOM 1622 C C . ARG A 1 202 ? 33.987 -0.576 -48.134 1.00 76.94 202 ARG A C 1
ATOM 1624 O O . ARG A 1 202 ? 34.848 0.054 -48.733 1.00 76.94 202 ARG A O 1
ATOM 1631 N N . GLN A 1 203 ? 34.238 -1.289 -47.036 1.00 81.19 203 GLN A N 1
ATOM 1632 C CA . GLN A 1 203 ? 35.574 -1.533 -46.496 1.00 81.19 203 GLN A CA 1
ATOM 1633 C C . GLN A 1 203 ? 36.389 -2.384 -47.465 1.00 81.19 203 GLN A C 1
ATOM 1635 O O . GLN A 1 203 ? 37.493 -1.978 -47.810 1.00 81.19 203 GLN A O 1
ATOM 1640 N N . TRP A 1 204 ? 35.833 -3.477 -48.001 1.00 84.25 204 TRP A N 1
ATOM 1641 C CA . TRP A 1 204 ? 36.496 -4.246 -49.059 1.00 84.25 204 TRP A CA 1
ATOM 1642 C C . TRP A 1 204 ? 36.810 -3.394 -50.286 1.00 84.25 204 TRP A C 1
ATOM 1644 O O . TRP A 1 204 ? 37.923 -3.451 -50.798 1.00 84.25 204 TRP A O 1
ATOM 1654 N N . LEU A 1 205 ? 35.863 -2.570 -50.745 1.00 86.88 205 LEU A N 1
ATOM 1655 C CA . LEU A 1 205 ? 36.093 -1.686 -51.888 1.00 86.88 205 LEU A CA 1
ATOM 1656 C C . LEU A 1 205 ? 37.191 -0.650 -51.599 1.00 86.88 205 LEU A C 1
ATOM 1658 O O . LEU A 1 205 ? 38.050 -0.430 -52.448 1.00 86.88 205 LEU A O 1
ATOM 1662 N N . ALA A 1 206 ? 37.214 -0.062 -50.400 1.00 88.25 206 ALA A N 1
ATOM 1663 C CA . ALA A 1 206 ? 38.277 0.851 -49.984 1.00 88.25 206 ALA A CA 1
ATOM 1664 C C . ALA A 1 206 ? 39.651 0.157 -49.937 1.00 88.25 206 ALA A C 1
ATOM 1666 O O . ALA A 1 206 ? 40.626 0.722 -50.428 1.00 88.25 206 ALA A O 1
ATOM 1667 N N . ILE A 1 207 ? 39.721 -1.077 -49.419 1.00 90.19 207 ILE A N 1
ATOM 1668 C CA . ILE A 1 207 ? 40.947 -1.893 -49.398 1.00 90.19 207 ILE A CA 1
ATOM 1669 C C . ILE A 1 207 ? 41.441 -2.162 -50.827 1.00 90.19 207 ILE A C 1
ATOM 1671 O O . ILE A 1 207 ? 42.616 -1.949 -51.116 1.00 90.19 207 ILE A O 1
ATOM 1675 N N . VAL A 1 208 ? 40.553 -2.577 -51.739 1.00 93.44 208 VAL A N 1
ATOM 1676 C CA . VAL A 1 208 ? 40.904 -2.856 -53.143 1.00 93.44 208 VAL A CA 1
ATOM 1677 C C . VAL A 1 208 ? 41.408 -1.599 -53.855 1.00 93.44 208 VAL A C 1
ATOM 1679 O O . VAL A 1 208 ? 42.437 -1.651 -54.526 1.00 93.44 208 VAL A O 1
ATOM 1682 N N . VAL A 1 209 ? 40.730 -0.458 -53.689 1.00 95.25 209 VAL A N 1
ATOM 1683 C CA . VAL A 1 209 ? 41.153 0.819 -54.290 1.00 95.25 209 VAL A CA 1
ATOM 1684 C C . VAL A 1 209 ? 42.529 1.242 -53.770 1.00 95.25 209 VAL A C 1
ATOM 1686 O O . VAL A 1 209 ? 43.389 1.623 -54.563 1.00 95.25 209 VAL A O 1
ATOM 1689 N N . LEU A 1 210 ? 42.770 1.133 -52.460 1.00 94.69 210 LEU A N 1
ATOM 1690 C CA . LEU A 1 210 ? 44.055 1.486 -51.852 1.00 94.69 210 LEU A CA 1
ATOM 1691 C C . LEU A 1 210 ? 45.191 0.579 -52.355 1.00 94.69 210 LEU A C 1
ATOM 1693 O O . LEU A 1 210 ? 46.282 1.070 -52.640 1.00 94.69 210 LEU A O 1
ATOM 1697 N N . LEU A 1 211 ? 44.923 -0.718 -52.548 1.00 95.62 211 LEU A N 1
ATOM 1698 C CA . LEU A 1 211 ? 45.878 -1.674 -53.118 1.00 95.62 211 LEU A CA 1
ATOM 1699 C C . LEU A 1 211 ? 46.252 -1.304 -54.560 1.00 95.62 211 LEU A C 1
ATOM 1701 O O . LEU A 1 211 ? 47.433 -1.275 -54.897 1.00 95.62 211 LEU A O 1
ATOM 1705 N N . VAL A 1 212 ? 45.271 -0.963 -55.401 1.00 96.56 212 VAL A N 1
ATOM 1706 C CA . VAL A 1 212 ? 45.525 -0.532 -56.787 1.00 96.56 212 VAL A CA 1
ATOM 1707 C C . VAL A 1 212 ? 46.402 0.721 -56.824 1.00 96.56 212 VAL A C 1
ATOM 1709 O O . VAL A 1 212 ? 47.372 0.764 -57.579 1.00 96.56 212 VAL A O 1
ATOM 1712 N N . VAL A 1 213 ? 46.110 1.717 -55.982 1.00 96.31 213 VAL A N 1
ATOM 1713 C CA . VAL A 1 213 ? 46.931 2.935 -55.875 1.00 96.31 213 VAL A CA 1
ATOM 1714 C C . VAL A 1 213 ? 48.361 2.601 -55.445 1.00 96.31 213 VAL A C 1
ATOM 1716 O O . VAL A 1 213 ? 49.306 3.113 -56.040 1.00 96.31 213 VAL A O 1
ATOM 1719 N N . LEU A 1 214 ? 48.537 1.704 -54.470 1.00 95.31 214 LEU A N 1
ATOM 1720 C CA . LEU A 1 214 ? 49.858 1.246 -54.032 1.00 95.31 214 LEU A CA 1
ATOM 1721 C C . LEU A 1 214 ? 50.639 0.607 -55.186 1.00 95.31 214 LEU A C 1
ATOM 1723 O O . LEU A 1 214 ? 51.797 0.958 -55.403 1.00 95.31 214 LEU A O 1
ATOM 1727 N N . VAL A 1 215 ? 50.013 -0.285 -55.960 1.00 95.50 215 VAL A N 1
ATOM 1728 C CA . VAL A 1 215 ? 50.656 -0.932 -57.117 1.00 95.50 215 VAL A CA 1
ATOM 1729 C C . VAL A 1 215 ? 51.098 0.101 -58.154 1.00 95.50 215 VAL A C 1
ATOM 1731 O O . VAL A 1 215 ? 52.217 0.013 -58.656 1.00 95.50 215 VAL A O 1
ATOM 1734 N N . ILE A 1 216 ? 50.265 1.107 -58.439 1.00 95.50 216 ILE A N 1
ATOM 1735 C CA . ILE A 1 216 ? 50.615 2.197 -59.363 1.00 95.50 216 ILE A CA 1
ATOM 1736 C C . ILE A 1 216 ? 51.848 2.960 -58.862 1.00 95.50 216 ILE A C 1
ATOM 1738 O O . ILE A 1 216 ? 52.770 3.197 -59.639 1.00 95.50 216 ILE A O 1
ATOM 1742 N N . VAL A 1 217 ? 51.896 3.306 -57.572 1.00 95.38 217 VAL A N 1
ATOM 1743 C CA . VAL A 1 217 ? 53.047 4.002 -56.968 1.00 95.38 217 VAL A CA 1
ATOM 1744 C C . VAL A 1 217 ? 54.318 3.156 -57.054 1.00 95.38 217 VAL A C 1
ATOM 1746 O O . VAL A 1 217 ? 55.373 3.684 -57.393 1.00 95.38 217 VAL A O 1
ATOM 1749 N N . VAL A 1 218 ? 54.229 1.847 -56.804 1.00 95.00 218 VAL A N 1
ATOM 1750 C CA . VAL A 1 218 ? 55.376 0.931 -56.911 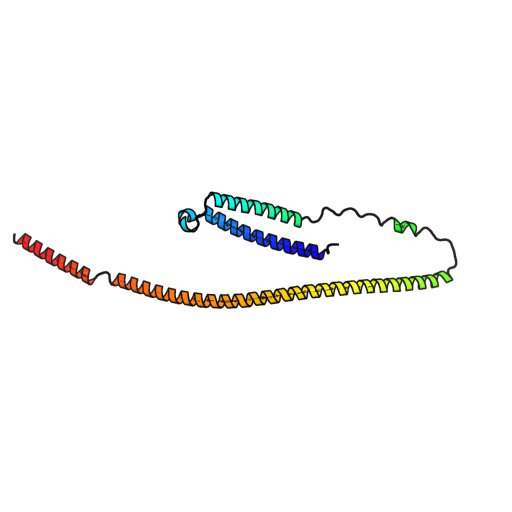1.00 95.00 218 VAL A CA 1
ATOM 1751 C C . VAL A 1 218 ? 55.888 0.847 -58.349 1.00 95.00 218 VAL A C 1
ATOM 1753 O O . VAL A 1 218 ? 57.093 0.926 -58.566 1.00 95.00 218 VAL A O 1
ATOM 1756 N N . ILE A 1 219 ? 54.997 0.730 -59.338 1.00 95.25 219 ILE A N 1
ATOM 1757 C CA . ILE A 1 219 ? 55.393 0.718 -60.754 1.00 95.25 219 ILE A CA 1
ATOM 1758 C C . ILE A 1 219 ? 56.082 2.032 -61.119 1.00 95.25 219 ILE A C 1
ATOM 1760 O O . ILE A 1 219 ? 57.151 2.002 -61.721 1.00 95.25 219 ILE A O 1
ATOM 1764 N N . LEU A 1 220 ? 55.510 3.173 -60.725 1.00 93.31 220 LEU A N 1
ATOM 1765 C CA . LEU A 1 220 ? 56.129 4.475 -60.968 1.00 93.31 220 LEU A CA 1
ATOM 1766 C C . LEU A 1 220 ? 57.511 4.581 -60.318 1.00 93.31 220 LEU A C 1
ATOM 1768 O O . LEU A 1 220 ? 58.412 5.100 -60.957 1.00 93.31 220 LEU A O 1
ATOM 1772 N N . PHE A 1 221 ? 57.702 4.054 -59.108 1.00 94.44 221 PHE A N 1
ATOM 1773 C CA . PHE A 1 221 ? 59.003 4.043 -58.433 1.00 94.44 221 PHE A CA 1
ATOM 1774 C C . PHE A 1 221 ? 60.054 3.162 -59.126 1.00 94.44 221 PHE A C 1
ATOM 1776 O O . PHE A 1 221 ? 61.233 3.476 -59.077 1.00 94.44 221 PHE A O 1
ATOM 1783 N N . PHE A 1 222 ? 59.660 2.046 -59.743 1.00 92.50 222 PHE A N 1
ATOM 1784 C CA . PHE A 1 222 ? 60.601 1.203 -60.493 1.00 92.50 222 PHE A CA 1
ATOM 1785 C C . PHE A 1 222 ? 60.908 1.742 -61.894 1.00 92.50 222 PHE A C 1
ATOM 1787 O O . PHE A 1 222 ? 61.953 1.418 -62.455 1.00 92.50 222 PHE A O 1
ATOM 1794 N N . VAL A 1 223 ? 59.975 2.492 -62.484 1.00 92.31 223 VAL A N 1
ATOM 1795 C CA . VAL A 1 223 ? 60.115 3.070 -63.828 1.00 92.31 223 VAL A CA 1
ATOM 1796 C C . VAL A 1 223 ? 60.872 4.401 -63.805 1.00 92.31 223 VAL A C 1
ATOM 1798 O O . VAL A 1 223 ? 61.575 4.694 -64.773 1.00 92.31 223 VAL A O 1
ATOM 1801 N N . LEU A 1 224 ? 60.698 5.204 -62.749 1.00 83.56 224 LEU A N 1
ATOM 1802 C CA . LEU A 1 224 ? 61.326 6.516 -62.557 1.00 83.56 224 LEU A CA 1
ATOM 1803 C C . LEU A 1 224 ? 62.663 6.396 -61.815 1.00 83.56 224 LEU A C 1
ATOM 1805 O O . LEU A 1 224 ? 63.628 7.054 -62.262 1.00 83.56 224 LEU A O 1
#

Sequence (224 aa):
MVSREEVEYTTSELRNSLRSIEWDLEDLEETSISLTSSSIVEKNPKKFKIDEFELNDRRNFIDRTRATLKDMKSQISSPSSHSANGSTDSSTRQALLASNGPSRPQDRYTRLDAEMERANQHYIDETNQQQQLLIRAQDDQLDMIGSSVGVLKTMSQHIGNELEDQNAMLDDFRHDMDHTETRLDQTMKKMAKVMHMSNDRRQWLAIVVLLVVLVIVVILFFVL

Foldseek 3Di:
DQDVVNVVVVLVVVVVVLVVVVVVLVVLVVVLVCVVVDCVCVVCVPVPVQDPVNSVVSVVVSVVVVVVSVVVVVCSVPPDDPDDDDDPDPPPVVPPPPDDDDDDDPVVVVVVVVVVVVVVVVVVVVVVVVVVVVVVVVVVVVVVVVVVVVVVVVVVVVVVVVVVVVVVVVVVVVVVVVVVVVVVVVVVVVVVVVVVVPQPPVVVVVVVVVVVVVVVVVVVVVVD

InterPro domains:
  IPR000727 Target SNARE coiled-coil homology domain [PF05739] (169-220)
  IPR000727 Target SNARE coiled-coil homology domain [PS50192] (132-194)
  IPR000727 Target SNARE coiled-coil homology domain [SM00397] (127-194)
  IPR010989 SNARE [SSF47661] (2-78)
  IPR015260 Syntaxin 6/10/61, N-terminal [PF09177] (4-73)

Mean predicted aligned error: 20.43 Å

Nearest PDB structures (foldseek):
  5fwl-assembly1_E  TM=3.120E-01  e=5.258E+00  Homo sapiens

Organism: Pomacea canaliculata (NCBI:txid400727)

Secondary structure (DSSP, 8-state):
---HHHHHHHHHHHHHHHHHHHHHHHHHHHHHHHHHHSTHHHH-HHHH---HHHHHHHHHHHHHHHHHHHHHHHHHH---SS-------SSSGGGGGS------SHHHHHHHHHHHHHHHHHHHHHHHHHHHHHHHHHHHHHHHHHHHHHHHHHHHHHHHHHHHHHHHHHHHHHHHHHHHHHHHHHHHHHHHHHHHTS-HHHHHHHHHHHHHHHHHHHHHHHH-

Solvent-accessible surface area (backbone atoms only — not comparable to full-atom values): 12988 Å² total; per-residue (Å²): 130,86,51,71,66,56,54,52,49,53,52,49,53,51,52,51,52,52,49,52,51,52,52,55,47,50,55,52,46,50,51,52,49,49,58,70,74,36,68,49,62,76,73,43,46,86,82,66,73,75,48,76,68,54,54,51,50,52,51,54,50,52,55,51,51,53,52,53,53,51,53,52,55,51,54,72,74,56,86,78,89,86,84,89,85,90,88,86,73,82,74,70,70,72,71,76,78,76,81,86,83,93,76,74,75,74,72,50,54,64,51,48,51,57,50,50,52,50,51,50,51,50,50,51,52,53,50,50,53,52,50,53,52,51,52,51,54,49,50,54,50,50,51,53,49,50,50,51,51,52,50,50,51,51,50,53,50,51,52,50,52,51,51,51,53,49,51,52,52,50,50,53,51,49,51,54,48,54,52,49,49,54,51,49,51,52,49,50,52,49,48,54,48,49,66,70,59,63,43,62,71,61,51,49,49,52,51,52,54,51,50,53,52,50,52,53,52,53,53,49,63,75,74,103

Radius of gyration: 45.19 Å; Cα contacts (8 Å, |Δi|>4): 22; chains: 1; bounding box: 104×46×141 Å

pLDDT: mean 79.59, std 15.79, range [44.81, 97.62]